Protein AF-0000000068126979 (afdb_homodimer)

Sequence (332 aa):
MASRAFFDPLTLLRLAPAISSTASLTLAWDQHWMLRIFTLPELELDSNLYLPKWFHAFFRAGLPSVLAFLSVTMTTATLNLRSESLLLKRRGSYYWYAAGAALAAGHLLFVPAVAPRIQAIVEDETKEKSVGELRRWLRVNGIRGLTTDLGAWVCCVVAVVRTFSVMASRAFFDPLTLLRLAPAISSTASLTLAWDQHWMLRIFTLPELELDSNLYLPKWFHAFFRAGLPSVLAFLSVTMTTATLNLRSESLLLKRRGSYYWYAAGAALAAGHLLFVPAVAPRIQAIVEDETKEKSVGELRRWLRVNGIRGLTTDLGAWVCCVVAVVRTFSV

Structure (mmCIF, N/CA/C/O backbone):
data_AF-0000000068126979-model_v1
#
loop_
_entity.id
_entity.type
_entity.pdbx_description
1 polymer 'Integral membrane protein'
#
loop_
_atom_site.group_PDB
_atom_site.id
_atom_site.type_symbol
_atom_site.label_atom_id
_atom_site.label_alt_id
_atom_site.label_comp_id
_atom_site.label_asym_id
_atom_site.label_entity_id
_atom_site.label_seq_id
_atom_site.pdbx_PDB_ins_code
_atom_site.Cartn_x
_atom_site.Cartn_y
_atom_site.Cartn_z
_atom_site.occupancy
_atom_site.B_iso_or_equiv
_atom_site.auth_seq_id
_atom_site.auth_comp_id
_atom_site.auth_asym_id
_atom_site.auth_atom_id
_atom_site.pdbx_PDB_model_num
ATOM 1 N N . MET A 1 1 ? -20.203 27.875 15.211 1 32 1 MET A N 1
ATOM 2 C CA . MET A 1 1 ? -18.75 28 15.32 1 32 1 MET A CA 1
ATOM 3 C C . MET A 1 1 ? -18.109 26.656 15.633 1 32 1 MET A C 1
ATOM 5 O O . MET A 1 1 ? -16.891 26.5 15.5 1 32 1 MET A O 1
ATOM 9 N N . ALA A 1 2 ? -18.812 25.844 16.391 1 42.69 2 ALA A N 1
ATOM 10 C CA . ALA A 1 2 ? -18.547 24.625 17.156 1 42.69 2 ALA A CA 1
ATOM 11 C C . ALA A 1 2 ? -18.203 23.469 16.219 1 42.69 2 ALA A C 1
ATOM 13 O O . ALA A 1 2 ? -17.453 22.547 16.609 1 42.69 2 ALA A O 1
ATOM 14 N N . SER A 1 3 ? -18.922 23.203 15.156 1 41.91 3 SER A N 1
ATOM 15 C CA . SER A 1 3 ? -19.031 22.031 14.297 1 41.91 3 SER A CA 1
ATOM 16 C C . SER A 1 3 ? -17.828 21.891 13.375 1 41.91 3 SER A C 1
ATOM 18 O O . SER A 1 3 ? -17.688 20.906 12.656 1 41.91 3 SER A O 1
ATOM 20 N N . ARG A 1 4 ? -17.344 22.969 12.812 1 47.56 4 ARG A N 1
ATOM 21 C CA . ARG A 1 4 ? -16.094 23.141 12.062 1 47.56 4 ARG A CA 1
ATOM 22 C C . ARG A 1 4 ? -14.93 22.469 12.781 1 47.56 4 ARG A C 1
ATOM 24 O O . ARG A 1 4 ? -13.805 22.453 12.266 1 47.56 4 ARG A O 1
ATOM 31 N N . ALA A 1 5 ? -15.078 22.125 14.125 1 50.56 5 ALA A N 1
ATOM 32 C CA . ALA A 1 5 ? -14.164 21.719 15.195 1 50.56 5 ALA A CA 1
ATOM 33 C C . ALA A 1 5 ? -13.641 20.312 14.969 1 50.56 5 ALA A C 1
ATOM 35 O O . ALA A 1 5 ? -12.5 20 15.312 1 50.56 5 ALA A O 1
ATOM 36 N N . PHE A 1 6 ? -14.492 19.359 14.438 1 59.69 6 PHE A N 1
ATOM 37 C CA . PHE A 1 6 ? -14.078 17.953 14.453 1 59.69 6 PHE A CA 1
ATOM 38 C C . PHE A 1 6 ? -13.328 17.609 13.172 1 59.69 6 PHE A C 1
ATOM 40 O O . PHE A 1 6 ? -12.359 16.844 13.195 1 59.69 6 PHE A O 1
ATOM 47 N N . PHE A 1 7 ? -13.852 18.125 11.992 1 77.44 7 PHE A N 1
ATOM 48 C CA . PHE A 1 7 ? -13.273 17.766 10.703 1 77.44 7 PHE A CA 1
ATOM 49 C C . PHE A 1 7 ? -12.898 19.016 9.922 1 77.44 7 PHE A C 1
ATOM 51 O O . PHE A 1 7 ? -13.711 19.938 9.773 1 77.44 7 PHE A O 1
ATOM 58 N N . ASP A 1 8 ? -11.648 19.312 9.602 1 91.25 8 ASP A N 1
ATOM 59 C CA . ASP A 1 8 ? -11.078 20.406 8.828 1 91.25 8 ASP A CA 1
ATOM 60 C C . ASP A 1 8 ? -10.797 19.969 7.391 1 91.25 8 ASP A C 1
ATOM 62 O O . ASP A 1 8 ? -9.719 19.453 7.098 1 91.25 8 ASP A O 1
ATOM 66 N N . PRO A 1 9 ? -11.766 20.25 6.457 1 92.12 9 PRO A N 1
ATOM 67 C CA . PRO A 1 9 ? -11.625 19.766 5.082 1 92.12 9 PRO A CA 1
ATOM 68 C C . PRO A 1 9 ? -10.391 20.328 4.379 1 92.12 9 PRO A C 1
ATOM 70 O O . PRO A 1 9 ? -9.836 19.688 3.48 1 92.12 9 PRO A O 1
ATOM 73 N N . LEU A 1 10 ? -9.961 21.484 4.785 1 93.88 10 LEU A N 1
ATOM 74 C CA . LEU A 1 10 ? -8.781 22.062 4.156 1 93.88 10 LEU A CA 1
ATOM 75 C C . LEU A 1 10 ? -7.523 21.312 4.566 1 93.88 10 LEU A C 1
ATOM 77 O O . LEU A 1 10 ? -6.648 21.047 3.732 1 93.88 10 LEU A O 1
ATOM 81 N N . THR A 1 11 ? -7.422 20.969 5.855 1 95.94 11 THR A N 1
ATOM 82 C CA . THR A 1 11 ? -6.293 20.156 6.316 1 95.94 11 THR A CA 1
ATOM 83 C C . THR A 1 11 ? -6.254 18.812 5.598 1 95.94 11 THR A C 1
ATOM 85 O O . THR A 1 11 ? -5.191 18.359 5.168 1 95.94 11 THR A O 1
ATOM 88 N N . LEU A 1 12 ? -7.395 18.297 5.457 1 96.75 12 LEU A N 1
ATOM 89 C CA . LEU A 1 12 ? -7.469 17.016 4.758 1 96.75 12 LEU A CA 1
ATOM 90 C C . LEU A 1 12 ? -7.043 17.172 3.301 1 96.75 12 LEU A C 1
ATOM 92 O O . LEU A 1 12 ? -6.348 16.312 2.758 1 96.75 12 LEU A O 1
ATOM 96 N N . LEU A 1 13 ? -7.52 18.203 2.631 1 97.25 13 LEU A N 1
ATOM 97 C CA . LEU A 1 13 ? -7.113 18.469 1.256 1 97.25 13 LEU A CA 1
ATOM 98 C C . LEU A 1 13 ? -5.594 18.578 1.15 1 97.25 13 LEU A C 1
ATOM 100 O O . LEU A 1 13 ? -4.988 18.047 0.218 1 97.25 13 LEU A O 1
ATOM 104 N N . ARG A 1 14 ? -4.949 19.219 2.111 1 97.5 14 ARG A N 1
ATOM 105 C CA . ARG A 1 14 ? -3.5 19.375 2.113 1 97.5 14 ARG A CA 1
ATOM 106 C C . ARG A 1 14 ? -2.801 18.031 2.279 1 97.5 14 ARG A C 1
ATOM 108 O O . ARG A 1 14 ? -1.736 17.812 1.7 1 97.5 14 ARG A O 1
ATOM 115 N N . LEU A 1 15 ? -3.385 17.156 3.033 1 98.25 15 LEU A N 1
ATOM 116 C CA . LEU A 1 15 ? -2.785 15.867 3.383 1 98.25 15 LEU A CA 1
ATOM 117 C C . LEU A 1 15 ? -2.996 14.852 2.27 1 98.25 15 LEU A C 1
ATOM 119 O O . LEU A 1 15 ? -2.209 13.914 2.123 1 98.25 15 LEU A O 1
ATOM 123 N N . ALA A 1 16 ? -4.039 14.984 1.492 1 98.69 16 ALA A N 1
ATOM 124 C CA . ALA A 1 16 ? -4.578 13.961 0.599 1 98.69 16 ALA A CA 1
ATOM 125 C C . ALA A 1 16 ? -3.514 13.484 -0.386 1 98.69 16 ALA A C 1
ATOM 127 O O . ALA A 1 16 ? -3.365 12.281 -0.612 1 98.69 16 ALA A O 1
ATOM 128 N N . PRO A 1 17 ? -2.703 14.375 -0.996 1 98.88 17 PRO A N 1
ATOM 129 C CA . PRO A 1 17 ? -1.704 13.883 -1.948 1 98.88 17 PRO A CA 1
ATOM 130 C C . PRO A 1 17 ? -0.664 12.969 -1.295 1 98.88 17 PRO A C 1
ATOM 132 O O . PRO A 1 17 ? -0.209 12.008 -1.911 1 98.88 17 PRO A O 1
ATOM 135 N N . ALA A 1 18 ? -0.292 13.281 -0.057 1 98.88 18 ALA A N 1
ATOM 136 C CA . ALA A 1 18 ? 0.682 12.438 0.636 1 98.88 18 ALA A CA 1
ATOM 137 C C . ALA A 1 18 ? 0.085 11.078 0.981 1 98.88 18 ALA A C 1
ATOM 139 O O . ALA A 1 18 ? 0.76 10.055 0.873 1 98.88 18 ALA A O 1
ATOM 140 N N . ILE A 1 19 ? -1.146 11.055 1.353 1 98.88 19 ILE A N 1
ATOM 141 C CA . ILE A 1 19 ? -1.829 9.812 1.703 1 98.88 19 ILE A CA 1
ATOM 142 C C . ILE A 1 19 ? -1.996 8.945 0.458 1 98.88 19 ILE A C 1
ATOM 144 O O . ILE A 1 19 ? -1.592 7.781 0.447 1 98.88 19 ILE A O 1
ATOM 148 N N . SER A 1 20 ? -2.498 9.516 -0.602 1 98.94 20 SER A N 1
ATOM 149 C CA . SER A 1 20 ? -2.77 8.742 -1.808 1 98.94 20 SER A CA 1
ATOM 150 C C . SER A 1 20 ? -1.477 8.328 -2.5 1 98.94 20 SER A C 1
ATOM 152 O O . SER A 1 20 ? -1.395 7.23 -3.064 1 98.94 20 SER A O 1
ATOM 154 N N . SER A 1 21 ? -0.468 9.148 -2.477 1 98.94 21 SER A N 1
ATOM 155 C CA . SER A 1 21 ? 0.799 8.758 -3.084 1 98.94 21 SER A CA 1
ATOM 156 C C . SER A 1 21 ? 1.5 7.68 -2.26 1 98.94 21 SER A C 1
ATOM 158 O O . SER A 1 21 ? 2.223 6.844 -2.805 1 98.94 21 SER A O 1
ATOM 160 N N . THR A 1 22 ? 1.316 7.633 -0.946 1 98.94 22 THR A N 1
ATOM 161 C CA . THR A 1 22 ? 1.802 6.527 -0.129 1 98.94 22 THR A CA 1
ATOM 162 C C . THR A 1 22 ? 1.139 5.219 -0.542 1 98.94 22 THR A C 1
ATOM 164 O O . THR A 1 22 ? 1.812 4.199 -0.702 1 98.94 22 THR A O 1
ATOM 167 N N . ALA A 1 23 ? -0.141 5.32 -0.716 1 98.81 23 ALA A N 1
ATOM 168 C CA . ALA A 1 23 ? -0.866 4.129 -1.155 1 98.81 23 ALA A CA 1
ATOM 169 C C . ALA A 1 23 ? -0.368 3.656 -2.518 1 98.81 23 ALA A C 1
ATOM 171 O O . ALA A 1 23 ? -0.113 2.465 -2.711 1 98.81 23 ALA A O 1
ATOM 172 N N . SER A 1 24 ? -0.237 4.605 -3.414 1 98.75 24 SER A N 1
ATOM 173 C CA . SER A 1 24 ? 0.221 4.277 -4.762 1 98.75 24 SER A CA 1
ATOM 174 C C . SER A 1 24 ? 1.61 3.646 -4.734 1 98.75 24 SER A C 1
ATOM 176 O O . SER A 1 24 ? 1.854 2.639 -5.398 1 98.75 24 SER A O 1
ATOM 178 N N . LEU A 1 25 ? 2.488 4.207 -3.982 1 98.69 25 LEU A N 1
ATOM 179 C CA . LEU A 1 25 ? 3.85 3.689 -3.898 1 98.69 25 LEU A CA 1
ATOM 180 C C . LEU A 1 25 ? 3.865 2.311 -3.246 1 98.69 25 LEU A C 1
ATOM 182 O O . LEU A 1 25 ? 4.566 1.409 -3.707 1 98.69 25 LEU A O 1
ATOM 186 N N . THR A 1 26 ? 3.123 2.146 -2.152 1 98.25 26 THR A N 1
ATOM 187 C CA . THR A 1 26 ? 3.045 0.864 -1.462 1 98.25 26 THR A CA 1
ATOM 188 C C . THR A 1 26 ? 2.496 -0.218 -2.389 1 98.25 26 THR A C 1
ATOM 190 O O . THR A 1 26 ? 3.008 -1.339 -2.414 1 98.25 26 THR A O 1
ATOM 193 N N . LEU A 1 27 ? 1.498 0.159 -3.133 1 97.31 27 LEU A N 1
ATOM 194 C CA . LEU A 1 27 ? 0.926 -0.765 -4.105 1 97.31 27 LEU A CA 1
ATOM 195 C C . LEU A 1 27 ? 1.972 -1.188 -5.133 1 97.31 27 LEU A C 1
ATOM 197 O O . LEU A 1 27 ? 2.127 -2.381 -5.41 1 97.31 27 LEU A O 1
ATOM 201 N N . ALA A 1 28 ? 2.652 -0.248 -5.66 1 97 28 ALA A N 1
ATOM 202 C CA . ALA A 1 28 ? 3.672 -0.527 -6.664 1 97 28 ALA A CA 1
ATOM 203 C C . ALA A 1 28 ? 4.766 -1.429 -6.102 1 97 28 ALA A C 1
ATOM 205 O O . ALA A 1 28 ? 5.203 -2.375 -6.762 1 97 28 ALA A O 1
ATOM 206 N N . TRP A 1 29 ? 5.172 -1.15 -4.93 1 95.62 29 TRP A N 1
ATOM 207 C CA . TRP A 1 29 ? 6.223 -1.911 -4.266 1 95.62 29 TRP A CA 1
ATOM 208 C C . TRP A 1 29 ? 5.77 -3.34 -3.988 1 95.62 29 TRP A C 1
ATOM 210 O O . TRP A 1 29 ? 6.48 -4.297 -4.309 1 95.62 29 TRP A O 1
ATOM 220 N N . ASP A 1 30 ? 4.664 -3.463 -3.389 1 95.88 30 ASP A N 1
ATOM 221 C CA . ASP A 1 30 ? 4.141 -4.77 -3.008 1 95.88 30 ASP A CA 1
ATOM 222 C C . ASP A 1 30 ? 3.91 -5.648 -4.234 1 95.88 30 ASP A C 1
ATOM 224 O O . ASP A 1 30 ? 4.32 -6.812 -4.258 1 95.88 30 ASP A O 1
ATOM 228 N N . GLN A 1 31 ? 3.268 -5.09 -5.219 1 96.25 31 GLN A N 1
ATOM 229 C CA . GLN A 1 31 ? 2.959 -5.84 -6.434 1 96.25 31 GLN A CA 1
ATOM 230 C C . GLN A 1 31 ? 4.23 -6.242 -7.172 1 96.25 31 GLN A C 1
ATOM 232 O O . GLN A 1 31 ? 4.305 -7.328 -7.75 1 96.25 31 GLN A O 1
ATOM 237 N N . HIS A 1 32 ? 5.23 -5.375 -7.176 1 96.06 32 HIS A N 1
ATOM 238 C CA . HIS A 1 32 ? 6.504 -5.703 -7.812 1 96.06 32 HIS A CA 1
ATOM 239 C C . HIS A 1 32 ? 7.133 -6.938 -7.184 1 96.06 32 HIS A C 1
ATOM 241 O O . HIS A 1 32 ? 7.516 -7.875 -7.887 1 96.06 32 HIS A O 1
ATOM 247 N N . TRP A 1 33 ? 7.168 -6.973 -5.918 1 94.38 33 TRP A N 1
ATOM 248 C CA . TRP A 1 33 ? 7.812 -8.07 -5.215 1 94.38 33 TRP A CA 1
ATOM 249 C C . TRP A 1 33 ? 6.984 -9.352 -5.32 1 94.38 33 TRP A C 1
ATOM 251 O O . TRP A 1 33 ? 7.531 -10.438 -5.523 1 94.38 33 TRP A O 1
ATOM 261 N N . MET A 1 34 ? 5.715 -9.273 -5.188 1 95.25 34 MET A N 1
ATOM 262 C CA . MET A 1 34 ? 4.844 -10.438 -5.285 1 95.25 34 MET A CA 1
ATOM 263 C C . MET A 1 34 ? 4.922 -11.062 -6.672 1 95.25 34 MET A C 1
ATOM 265 O O . MET A 1 34 ? 5.02 -12.289 -6.805 1 95.25 34 MET A O 1
ATOM 269 N N . LEU A 1 35 ? 4.895 -10.266 -7.715 1 97.12 35 LEU A N 1
ATOM 270 C CA . LEU A 1 35 ? 4.934 -10.766 -9.086 1 97.12 35 LEU A CA 1
ATOM 271 C C . LEU A 1 35 ? 6.309 -11.336 -9.414 1 97.12 35 LEU A C 1
ATOM 273 O O . LEU A 1 35 ? 6.422 -12.281 -10.203 1 97.12 35 LEU A O 1
ATOM 277 N N . ARG A 1 36 ? 7.32 -10.789 -8.812 1 97.5 36 ARG A N 1
ATOM 278 C CA . ARG A 1 36 ? 8.664 -11.32 -9.008 1 97.5 36 ARG A CA 1
ATOM 279 C C . ARG A 1 36 ? 8.75 -12.781 -8.562 1 97.5 36 ARG A C 1
ATOM 281 O O . ARG A 1 36 ? 9.555 -13.547 -9.094 1 97.5 36 ARG A O 1
ATOM 288 N N . ILE A 1 37 ? 7.934 -13.219 -7.645 1 97.56 37 ILE A N 1
ATOM 289 C CA . ILE A 1 37 ? 7.941 -14.586 -7.137 1 97.56 37 ILE A CA 1
ATOM 290 C C . ILE A 1 37 ? 7.59 -15.555 -8.266 1 97.56 37 ILE A C 1
ATOM 292 O O . ILE A 1 37 ? 8.133 -16.656 -8.328 1 97.56 37 ILE A O 1
ATOM 296 N N . PHE A 1 38 ? 6.73 -15.164 -9.211 1 97.69 38 PHE A N 1
ATOM 297 C CA . PHE A 1 38 ? 6.359 -16.016 -10.344 1 97.69 38 PHE A CA 1
ATOM 298 C C . PHE A 1 38 ? 7.566 -16.281 -11.234 1 97.69 38 PHE A C 1
ATOM 300 O O . PHE A 1 38 ? 7.543 -17.203 -12.062 1 97.69 38 PHE A O 1
ATOM 307 N N . THR A 1 39 ? 8.578 -15.469 -11.102 1 97.69 39 THR A N 1
ATOM 308 C CA . THR A 1 39 ? 9.711 -15.578 -12.008 1 97.69 39 THR A CA 1
ATOM 309 C C . THR A 1 39 ? 10.836 -16.391 -11.367 1 97.69 39 THR A C 1
ATOM 311 O O . THR A 1 39 ? 11.906 -16.547 -11.953 1 97.69 39 THR A O 1
ATOM 314 N N . LEU A 1 40 ? 10.656 -16.859 -10.156 1 96.88 40 LEU A N 1
ATOM 315 C CA . LEU A 1 40 ? 11.664 -17.688 -9.523 1 96.88 40 LEU A CA 1
ATOM 316 C C . LEU A 1 40 ? 11.953 -18.922 -10.367 1 96.88 40 LEU A C 1
ATOM 318 O O . LEU A 1 40 ? 11.039 -19.531 -10.938 1 96.88 40 LEU A O 1
ATOM 322 N N . PRO A 1 41 ? 13.227 -19.328 -10.477 1 96.44 41 PRO A N 1
ATOM 323 C CA . PRO A 1 41 ? 13.594 -20.438 -11.344 1 96.44 41 PRO A CA 1
ATOM 324 C C . PRO A 1 41 ? 12.828 -21.719 -11.016 1 96.44 41 PRO A C 1
ATOM 326 O O . PRO A 1 41 ? 12.406 -22.453 -11.922 1 96.44 41 PRO A O 1
ATOM 329 N N . GLU A 1 42 ? 12.594 -22.031 -9.789 1 95.38 42 GLU A N 1
ATOM 330 C CA . GLU A 1 42 ? 11.938 -23.266 -9.359 1 95.38 42 GLU A CA 1
ATOM 331 C C . GLU A 1 42 ? 10.453 -23.25 -9.703 1 95.38 42 GLU A C 1
ATOM 333 O O . GLU A 1 42 ? 9.797 -24.297 -9.672 1 95.38 42 GLU A O 1
ATOM 338 N N . LEU A 1 43 ? 9.922 -22.094 -10.07 1 96 43 LEU A N 1
ATOM 339 C CA . LEU A 1 43 ? 8.492 -21.969 -10.367 1 96 43 LEU A CA 1
ATOM 340 C C . LEU A 1 43 ? 8.266 -21.641 -11.836 1 96 43 LEU A C 1
ATOM 342 O O . LEU A 1 43 ? 7.125 -21.562 -12.289 1 96 43 LEU A O 1
ATOM 346 N N . GLU A 1 44 ? 9.312 -21.422 -12.539 1 95.69 44 GLU A N 1
ATOM 347 C CA . GLU A 1 44 ? 9.219 -20.828 -13.867 1 95.69 44 GLU A CA 1
ATOM 348 C C . GLU A 1 44 ? 8.344 -21.656 -14.797 1 95.69 44 GLU A C 1
ATOM 350 O O . GLU A 1 44 ? 7.453 -21.125 -15.461 1 95.69 44 GLU A O 1
ATOM 355 N N . LEU A 1 45 ? 8.492 -22.984 -14.891 1 93.81 45 LEU A N 1
ATOM 356 C CA . LEU A 1 45 ? 7.73 -23.828 -15.789 1 93.81 45 LEU A CA 1
ATOM 357 C C . LEU A 1 45 ? 6.246 -23.797 -15.445 1 93.81 45 LEU A C 1
ATOM 359 O O . LEU A 1 45 ? 5.402 -23.609 -16.328 1 93.81 45 LEU A O 1
ATOM 363 N N . ASP A 1 46 ? 5.945 -23.953 -14.18 1 93.62 46 ASP A N 1
ATOM 364 C CA . ASP A 1 46 ? 4.555 -23.906 -13.734 1 93.62 46 ASP A CA 1
ATOM 365 C C . ASP A 1 46 ? 3.955 -22.516 -13.93 1 93.62 46 ASP A C 1
ATOM 367 O O . ASP A 1 46 ? 2.775 -22.391 -14.266 1 93.62 46 ASP A O 1
ATOM 371 N N . SER A 1 47 ? 4.77 -21.516 -13.734 1 96.06 47 SER A N 1
ATOM 372 C CA . SER A 1 47 ? 4.301 -20.141 -13.883 1 96.06 47 SER A CA 1
ATOM 373 C C . SER A 1 47 ? 3.918 -19.844 -15.328 1 96.06 47 SER A C 1
ATOM 375 O O . SER A 1 47 ? 2.971 -19.094 -15.586 1 96.06 47 SER A O 1
ATOM 377 N N . ASN A 1 48 ? 4.645 -20.422 -16.172 1 95.94 48 ASN A N 1
ATOM 378 C CA . ASN A 1 48 ? 4.324 -20.188 -17.578 1 95.94 48 ASN A CA 1
ATOM 379 C C . ASN A 1 48 ? 2.9 -20.641 -17.906 1 95.94 48 ASN A C 1
ATOM 381 O O . ASN A 1 48 ? 2.219 -20 -18.703 1 95.94 48 ASN A O 1
ATOM 385 N N . LEU A 1 49 ? 2.486 -21.672 -17.328 1 91.69 49 LEU A N 1
ATOM 386 C CA . LEU A 1 49 ? 1.152 -22.203 -17.578 1 91.69 49 LEU A CA 1
ATOM 387 C C . LEU A 1 49 ? 0.112 -21.516 -16.703 1 91.69 49 LEU A C 1
ATOM 389 O O . LEU A 1 49 ? -1.041 -21.359 -17.109 1 91.69 49 LEU A O 1
ATOM 393 N N . TYR A 1 50 ? 0.497 -21.078 -15.609 1 94.12 50 TYR A N 1
ATOM 394 C CA . TYR A 1 50 ? -0.385 -20.562 -14.57 1 94.12 50 TYR A CA 1
ATOM 395 C C . TYR A 1 50 ? -0.663 -19.078 -14.781 1 94.12 50 TYR A C 1
ATOM 397 O O . TYR A 1 50 ? -1.783 -18.609 -14.562 1 94.12 50 TYR A O 1
ATOM 405 N N . LEU A 1 51 ? 0.203 -18.328 -15.32 1 95.56 51 LEU A N 1
ATOM 406 C CA . LEU A 1 51 ? 0.264 -16.875 -15.305 1 95.56 51 LEU A CA 1
ATOM 407 C C . LEU A 1 51 ? -0.83 -16.266 -16.172 1 95.56 51 LEU A C 1
ATOM 409 O O . LEU A 1 51 ? -1.456 -15.273 -15.805 1 95.56 51 LEU A O 1
ATOM 413 N N . PRO A 1 52 ? -1.099 -16.797 -17.297 1 95.88 52 PRO A N 1
ATOM 414 C CA . PRO A 1 52 ? -2.078 -16.125 -18.156 1 95.88 52 PRO A CA 1
ATOM 415 C C . PRO A 1 52 ? -3.426 -15.93 -17.469 1 95.88 52 PRO A C 1
ATOM 417 O O . PRO A 1 52 ? -3.951 -14.812 -17.453 1 95.88 52 PRO A O 1
ATOM 420 N N . LYS A 1 53 ? -3.951 -16.906 -16.859 1 95.19 53 LYS A N 1
ATOM 421 C CA . LYS A 1 53 ? -5.238 -16.797 -16.188 1 95.19 53 LYS A CA 1
ATOM 422 C C . LYS A 1 53 ? -5.113 -15.953 -14.914 1 95.19 53 LYS A C 1
ATOM 424 O O . LYS A 1 53 ? -5.949 -15.086 -14.648 1 95.19 53 LYS A O 1
ATOM 429 N N . TRP A 1 54 ? -4.105 -16.234 -14.148 1 96.69 54 TRP A N 1
ATOM 430 C CA . TRP A 1 54 ? -3.891 -15.5 -12.906 1 96.69 54 TRP A CA 1
ATOM 431 C C . TRP A 1 54 ? -3.678 -14.016 -13.188 1 96.69 54 TRP A C 1
ATOM 433 O O . TRP A 1 54 ? -4.266 -13.156 -12.516 1 96.69 54 TRP A O 1
ATOM 443 N N . PHE A 1 55 ? -2.85 -13.68 -14.164 1 96.88 55 PHE A N 1
ATOM 444 C CA . PHE A 1 55 ? -2.488 -12.305 -14.484 1 96.88 55 PHE A CA 1
ATOM 445 C C . PHE A 1 55 ? -3.686 -11.547 -15.039 1 96.88 55 PHE A C 1
ATOM 447 O O . PHE A 1 55 ? -3.834 -10.344 -14.789 1 96.88 55 PHE A O 1
ATOM 454 N N . HIS A 1 56 ? -4.531 -12.18 -15.781 1 96.31 56 HIS A N 1
ATOM 455 C CA . HIS A 1 56 ? -5.766 -11.57 -16.25 1 96.31 56 HIS A CA 1
ATOM 456 C C . HIS A 1 56 ? -6.629 -11.102 -15.086 1 96.31 56 HIS A C 1
ATOM 458 O O . HIS A 1 56 ? -7.102 -9.961 -15.07 1 96.31 56 HIS A O 1
ATOM 464 N N . ALA A 1 57 ? -6.781 -11.953 -14.117 1 96.44 57 ALA A N 1
ATOM 465 C CA . ALA A 1 57 ? -7.566 -11.617 -12.93 1 96.44 57 ALA A CA 1
ATOM 466 C C . ALA A 1 57 ? -6.883 -10.516 -12.117 1 96.44 57 ALA A C 1
ATOM 468 O O . ALA A 1 57 ? -7.543 -9.602 -11.625 1 96.44 57 ALA A O 1
ATOM 469 N N . PHE A 1 58 ? -5.562 -10.641 -11.969 1 96.75 58 PHE A N 1
ATOM 470 C CA . PHE A 1 58 ? -4.766 -9.672 -11.227 1 96.75 58 PHE A CA 1
ATOM 471 C C . PHE A 1 58 ? -4.926 -8.273 -11.82 1 96.75 58 PHE A C 1
ATOM 473 O O . PHE A 1 58 ? -5.18 -7.312 -11.086 1 96.75 58 PHE A O 1
ATOM 480 N N . PHE A 1 59 ? -4.812 -8.109 -13.141 1 94.44 59 PHE A N 1
ATOM 481 C CA . PHE A 1 59 ? -4.848 -6.805 -13.797 1 94.44 59 PHE A CA 1
ATOM 482 C C . PHE A 1 59 ? -6.254 -6.219 -13.766 1 94.44 59 PHE A C 1
ATOM 484 O O . PHE A 1 59 ? -6.43 -5.02 -13.547 1 94.44 59 PHE A O 1
ATOM 491 N N . ARG A 1 60 ? -7.211 -6.992 -13.945 1 91.62 60 ARG A N 1
ATOM 492 C CA . ARG A 1 60 ? -8.602 -6.543 -13.883 1 91.62 60 ARG A CA 1
ATOM 493 C C . ARG A 1 60 ? -8.945 -6.016 -12.492 1 91.62 60 ARG A C 1
ATOM 495 O O . ARG A 1 60 ? -9.602 -4.98 -12.367 1 91.62 60 ARG A O 1
ATOM 502 N N . AL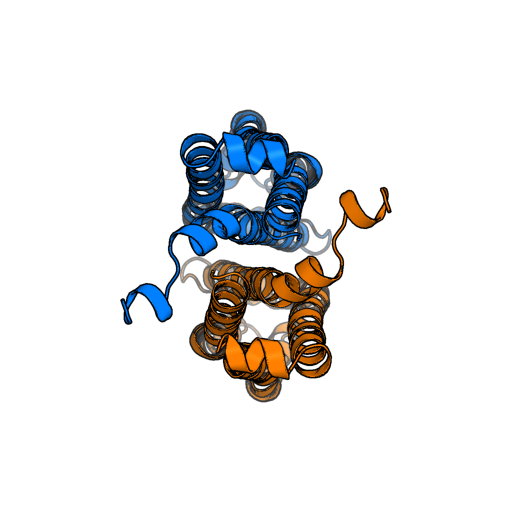A A 1 61 ? -8.453 -6.645 -11.5 1 90 61 ALA A N 1
ATOM 503 C CA . ALA A 1 61 ? -8.773 -6.281 -10.117 1 90 61 ALA A CA 1
ATOM 504 C C . ALA A 1 61 ? -7.906 -5.113 -9.648 1 90 61 ALA A C 1
ATOM 506 O O . ALA A 1 61 ? -8.344 -4.301 -8.828 1 90 61 ALA A O 1
ATOM 507 N N . GLY A 1 62 ? -6.699 -5.07 -10.07 1 92.38 62 GLY A N 1
ATOM 508 C CA . GLY A 1 62 ? -5.742 -4.109 -9.547 1 92.38 62 GLY A CA 1
ATOM 509 C C . GLY A 1 62 ? -5.793 -2.771 -10.266 1 92.38 62 GLY A C 1
ATOM 510 O O . GLY A 1 62 ? -5.484 -1.734 -9.672 1 92.38 62 GLY A O 1
ATOM 511 N N . LEU A 1 63 ? -6.168 -2.754 -11.5 1 94.69 63 LEU A N 1
ATOM 512 C CA . LEU A 1 63 ? -6.098 -1.564 -12.344 1 94.69 63 LEU A CA 1
ATOM 513 C C . LEU A 1 63 ? -6.949 -0.438 -11.766 1 94.69 63 LEU A C 1
ATOM 515 O O . LEU A 1 63 ? -6.492 0.704 -11.672 1 94.69 63 LEU A O 1
ATOM 519 N N . PRO A 1 64 ? -8.172 -0.628 -11.273 1 96.12 64 PRO A N 1
ATOM 520 C CA . PRO A 1 64 ? -8.977 0.456 -10.711 1 96.12 64 PRO A CA 1
ATOM 521 C C . PRO A 1 64 ? -8.305 1.131 -9.516 1 96.12 64 PRO A C 1
ATOM 523 O O . PRO A 1 64 ? -8.367 2.355 -9.375 1 96.12 64 PRO A O 1
ATOM 526 N N . SER A 1 65 ? -7.664 0.337 -8.617 1 96.5 65 SER A N 1
ATOM 527 C CA . SER A 1 65 ? -7 0.928 -7.457 1 96.5 65 SER A CA 1
ATOM 528 C C . SER A 1 65 ? -5.832 1.811 -7.883 1 96.5 65 SER A C 1
ATOM 530 O O . SER A 1 65 ? -5.629 2.891 -7.324 1 96.5 65 SER A O 1
ATOM 532 N N . VAL A 1 66 ? -5.074 1.35 -8.867 1 97.12 66 VAL A N 1
ATOM 533 C CA . VAL A 1 66 ? -3.955 2.137 -9.375 1 97.12 66 VAL A CA 1
ATOM 534 C C . VAL A 1 66 ? -4.465 3.473 -9.914 1 97.12 66 VAL A C 1
ATOM 536 O O . VAL A 1 66 ? -3.969 4.535 -9.523 1 97.12 66 VAL A O 1
ATOM 539 N N . LEU A 1 67 ? -5.469 3.447 -10.711 1 97.94 67 LEU A N 1
ATOM 540 C CA . LEU A 1 67 ? -6.012 4.656 -11.32 1 97.94 67 LEU A CA 1
ATOM 541 C C . LEU A 1 67 ? -6.637 5.566 -10.273 1 97.94 67 LEU A C 1
ATOM 543 O O . LEU A 1 67 ? -6.531 6.789 -10.367 1 97.94 67 LEU A O 1
ATOM 547 N N . ALA A 1 68 ? -7.266 4.949 -9.336 1 98.44 68 ALA A N 1
ATOM 548 C CA . ALA A 1 68 ? -7.914 5.734 -8.281 1 98.44 68 ALA A CA 1
ATOM 549 C C . ALA A 1 68 ? -6.887 6.516 -7.469 1 98.44 68 ALA A C 1
ATOM 551 O O . ALA A 1 68 ? -7.043 7.719 -7.25 1 98.44 68 ALA A O 1
ATOM 552 N N . PHE A 1 69 ? -5.848 5.879 -7.008 1 98.75 69 PHE A N 1
ATOM 553 C CA . PHE A 1 69 ? -4.852 6.555 -6.184 1 98.75 69 PHE A CA 1
ATOM 554 C C . PHE A 1 69 ? -4.133 7.633 -6.977 1 98.75 69 PHE A C 1
ATOM 556 O O . PHE A 1 69 ? -3.857 8.719 -6.457 1 98.75 69 PHE A O 1
ATOM 563 N N . LEU A 1 70 ? -3.809 7.328 -8.227 1 98.81 70 LEU A N 1
ATOM 564 C CA . LEU A 1 70 ? -3.178 8.328 -9.086 1 98.81 70 LEU A CA 1
ATOM 565 C C . LEU A 1 70 ? -4.09 9.539 -9.266 1 98.81 70 LEU A C 1
ATOM 567 O O . LEU A 1 70 ? -3.646 10.68 -9.156 1 98.81 70 LEU A O 1
ATOM 571 N N . SER A 1 71 ? -5.348 9.273 -9.57 1 98.81 71 SER A N 1
ATOM 572 C CA . SER A 1 71 ? -6.316 10.344 -9.789 1 98.81 71 SER A CA 1
ATOM 573 C C . SER A 1 71 ? -6.484 11.211 -8.547 1 98.81 71 SER A C 1
ATOM 575 O O . SER A 1 71 ? -6.543 12.438 -8.641 1 98.81 71 SER A O 1
ATOM 577 N N . VAL A 1 72 ? -6.559 10.586 -7.398 1 98.88 72 VAL A N 1
ATOM 578 C CA . VAL A 1 72 ? -6.703 11.336 -6.152 1 98.88 72 VAL A CA 1
ATOM 579 C C . VAL A 1 72 ? -5.477 12.219 -5.93 1 98.88 72 VAL A C 1
ATOM 581 O O . VAL A 1 72 ? -5.605 13.391 -5.57 1 98.88 72 VAL A O 1
ATOM 584 N N . THR A 1 73 ? -4.305 11.672 -6.125 1 98.94 73 THR A N 1
ATOM 585 C CA . THR A 1 73 ? -3.078 12.445 -5.949 1 98.94 73 THR A CA 1
ATOM 586 C C . THR A 1 73 ? -3.051 13.641 -6.895 1 98.94 73 THR A C 1
ATOM 588 O O . THR A 1 73 ? -2.824 14.773 -6.461 1 98.94 73 THR A O 1
ATOM 591 N N . MET A 1 74 ? -3.334 13.422 -8.148 1 98.88 74 MET A N 1
ATOM 592 C CA . MET A 1 74 ? -3.293 14.484 -9.156 1 98.88 74 MET A CA 1
ATOM 593 C C . MET A 1 74 ? -4.344 15.547 -8.867 1 98.88 74 MET A C 1
ATOM 595 O O . MET A 1 74 ? -4.039 16.75 -8.875 1 98.88 74 MET A O 1
ATOM 599 N N . THR A 1 75 ? -5.539 15.109 -8.633 1 98.81 75 THR A N 1
ATOM 600 C CA . THR A 1 75 ? -6.652 16.031 -8.461 1 98.81 75 THR A CA 1
ATOM 601 C C . THR A 1 75 ? -6.488 16.844 -7.184 1 98.81 75 THR A C 1
ATOM 603 O O . THR A 1 75 ? -6.629 18.078 -7.199 1 98.81 75 THR A O 1
ATOM 606 N N . THR A 1 76 ? -6.156 16.203 -6.09 1 98.81 76 THR A N 1
ATOM 607 C CA . THR A 1 76 ? -6.066 16.938 -4.828 1 98.81 76 THR A CA 1
ATOM 608 C C . THR A 1 76 ? -4.836 17.844 -4.809 1 98.81 76 THR A C 1
ATOM 610 O O . THR A 1 76 ? -4.875 18.938 -4.246 1 98.81 76 THR A O 1
ATOM 613 N N . ALA A 1 77 ? -3.721 17.391 -5.375 1 98.75 77 ALA A N 1
ATOM 614 C CA . ALA A 1 77 ? -2.574 18.297 -5.504 1 98.75 77 ALA A CA 1
ATOM 615 C C . ALA A 1 77 ? -2.928 19.531 -6.332 1 98.75 77 ALA A C 1
ATOM 617 O O . ALA A 1 77 ? -2.57 20.641 -5.969 1 98.75 77 ALA A O 1
ATOM 618 N N . THR A 1 78 ? -3.625 19.344 -7.402 1 98.56 78 THR A N 1
ATOM 619 C CA . THR A 1 78 ? -4.039 20.453 -8.266 1 98.56 78 THR A CA 1
ATOM 620 C C . THR A 1 78 ? -4.992 21.375 -7.527 1 98.56 78 THR A C 1
ATOM 622 O O . THR A 1 78 ? -4.871 22.609 -7.629 1 98.56 78 THR A O 1
ATOM 625 N N . LEU A 1 79 ? -5.902 20.812 -6.781 1 98.38 79 LEU A N 1
ATOM 626 C CA . LEU A 1 79 ? -6.828 21.641 -6.004 1 98.38 79 LEU A CA 1
ATOM 627 C C . LEU A 1 79 ? -6.082 22.453 -4.961 1 98.38 79 LEU A C 1
ATOM 629 O O . LEU A 1 79 ? -6.465 23.594 -4.668 1 98.38 79 LEU A O 1
ATOM 633 N N . ASN A 1 80 ? -5.055 21.906 -4.367 1 97.88 80 ASN A N 1
ATOM 634 C CA . ASN A 1 80 ? -4.215 22.688 -3.455 1 97.88 80 ASN A CA 1
ATOM 635 C C . ASN A 1 80 ? -3.592 23.891 -4.148 1 97.88 80 ASN A C 1
ATOM 637 O O . ASN A 1 80 ? -3.609 25 -3.611 1 97.88 80 ASN A O 1
ATOM 641 N N . LEU A 1 81 ? -3.084 23.703 -5.312 1 97.75 81 LEU A N 1
ATOM 642 C CA . LEU A 1 81 ? -2.42 24.766 -6.062 1 97.75 81 LEU A CA 1
ATOM 643 C C . LEU A 1 81 ? -3.393 25.891 -6.379 1 97.75 81 LEU A C 1
ATOM 645 O O . LEU A 1 81 ? -3.012 27.062 -6.359 1 97.75 81 LEU A O 1
ATOM 649 N N . ARG A 1 82 ? -4.598 25.625 -6.52 1 96.62 82 ARG A N 1
ATOM 650 C CA . ARG A 1 82 ? -5.598 26.594 -6.945 1 96.62 82 ARG A CA 1
ATOM 651 C C . ARG A 1 82 ? -6.199 27.328 -5.746 1 96.62 82 ARG A C 1
ATOM 653 O O . ARG A 1 82 ? -6.594 28.484 -5.852 1 96.62 82 ARG A O 1
ATOM 660 N N . SER A 1 83 ? -6.371 26.688 -4.66 1 90.88 83 SER A N 1
ATOM 661 C CA . SER A 1 83 ? -7.125 27.234 -3.541 1 90.88 83 SER A CA 1
ATOM 662 C C . SER A 1 83 ? -6.262 28.172 -2.697 1 90.88 83 SER A C 1
ATOM 664 O O . SER A 1 83 ? -6.762 29.156 -2.145 1 90.88 83 SER A O 1
ATOM 666 N N . GLU A 1 84 ? -5.09 27.984 -2.504 1 89.06 84 GLU A N 1
ATOM 667 C CA . GLU A 1 84 ? -4.258 28.797 -1.624 1 89.06 84 GLU A CA 1
ATOM 668 C C . GLU A 1 84 ? -2.854 28.969 -2.197 1 89.06 84 GLU A C 1
ATOM 670 O O . GLU A 1 84 ? -1.861 28.766 -1.492 1 89.06 84 GLU A O 1
ATOM 675 N N . SER A 1 85 ? -2.799 29.391 -3.354 1 93.19 85 SER A N 1
ATOM 676 C CA . SER A 1 85 ? -1.543 29.453 -4.094 1 93.19 85 SER A CA 1
ATOM 677 C C . SER A 1 85 ? -0.537 30.359 -3.402 1 93.19 85 SER A C 1
ATOM 679 O O . SER A 1 85 ? 0.632 30 -3.246 1 93.19 85 SER A O 1
ATOM 681 N N . LEU A 1 86 ? -0.967 31.531 -2.936 1 94.25 86 LEU A N 1
ATOM 682 C CA . LEU A 1 86 ? -0.064 32.5 -2.322 1 94.25 86 LEU A CA 1
ATOM 683 C C . LEU A 1 86 ? 0.5 31.953 -1.012 1 94.25 86 LEU A C 1
ATOM 685 O O . LEU A 1 86 ? 1.694 32.094 -0.739 1 94.25 86 LEU A O 1
ATOM 689 N N . LEU A 1 87 ? -0.326 31.375 -0.29 1 93 87 LEU A N 1
ATOM 690 C CA . LEU A 1 87 ? 0.119 30.781 0.966 1 93 87 LEU A CA 1
ATOM 691 C C . LEU A 1 87 ? 1.142 29.672 0.714 1 93 87 LEU A C 1
ATOM 693 O O . LEU A 1 87 ? 2.166 29.609 1.396 1 93 87 LEU A O 1
ATOM 697 N N . LEU A 1 88 ? 0.882 28.812 -0.229 1 96.06 88 LEU A N 1
ATOM 698 C CA . LEU A 1 88 ? 1.761 27.688 -0.529 1 96.06 88 LEU A CA 1
ATOM 699 C C . LEU A 1 88 ? 3.105 28.188 -1.057 1 96.06 88 LEU A C 1
ATOM 701 O O . LEU A 1 88 ? 4.145 27.578 -0.782 1 96.06 88 LEU A O 1
ATOM 705 N N . LYS A 1 89 ? 3.08 29.203 -1.852 1 96.19 89 LYS A N 1
A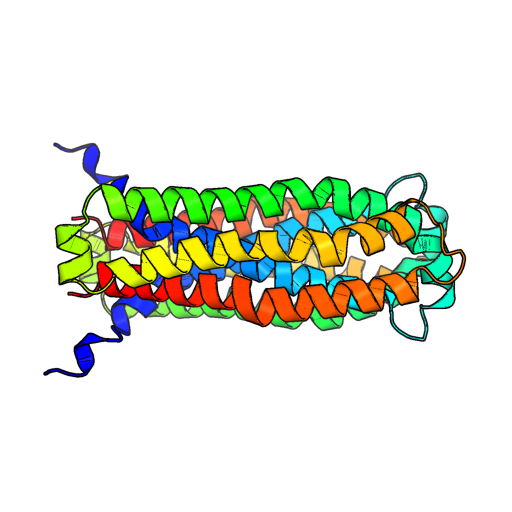TOM 706 C CA . LYS A 1 89 ? 4.336 29.797 -2.316 1 96.19 89 LYS A CA 1
ATOM 707 C C . LYS A 1 89 ? 5.145 30.344 -1.15 1 96.19 89 LYS A C 1
ATOM 709 O O . LYS A 1 89 ? 6.363 30.172 -1.089 1 96.19 89 LYS A O 1
ATOM 714 N N . ARG A 1 90 ? 4.488 30.984 -0.234 1 94.69 90 ARG A N 1
ATOM 715 C CA . ARG A 1 90 ? 5.156 31.547 0.942 1 94.69 90 ARG A CA 1
ATOM 716 C C . ARG A 1 90 ? 5.773 30.438 1.791 1 94.69 90 ARG A C 1
ATOM 718 O O . ARG A 1 90 ? 6.852 30.609 2.357 1 94.69 90 ARG A O 1
ATOM 725 N N . ARG A 1 91 ? 5.113 29.344 1.796 1 93.94 91 ARG A N 1
ATOM 726 C CA . ARG A 1 91 ? 5.574 28.219 2.6 1 93.94 91 ARG A CA 1
ATOM 727 C C . ARG A 1 91 ? 6.602 27.375 1.839 1 93.94 91 ARG A C 1
ATOM 729 O O . ARG A 1 91 ? 7.195 26.453 2.398 1 93.94 91 ARG A O 1
ATOM 736 N N . GLY A 1 92 ? 6.73 27.641 0.513 1 95 92 GLY A N 1
ATOM 737 C CA . GLY A 1 92 ? 7.668 26.891 -0.306 1 95 92 GLY A CA 1
ATOM 738 C C . GLY A 1 92 ? 7.156 25.5 -0.677 1 95 92 GLY A C 1
ATOM 739 O O . GLY A 1 92 ? 7.941 24.609 -0.993 1 95 92 GLY A O 1
ATOM 740 N N . SER A 1 93 ? 5.844 25.328 -0.536 1 97 93 SER A N 1
ATOM 741 C CA . SER A 1 93 ? 5.273 24.016 -0.804 1 97 93 SER A CA 1
ATOM 742 C C . SER A 1 93 ? 4.648 23.953 -2.193 1 97 93 SER A C 1
ATOM 744 O O . SER A 1 93 ? 4.422 22.859 -2.732 1 97 93 SER A O 1
ATOM 746 N N . TYR A 1 94 ? 4.438 25.094 -2.805 1 97.94 94 TYR A N 1
ATOM 747 C CA . TYR A 1 94 ? 3.688 25.188 -4.051 1 97.94 94 TYR A CA 1
ATOM 748 C C . TYR A 1 94 ? 4.297 24.281 -5.121 1 97.94 94 TYR A C 1
ATOM 750 O O . TYR A 1 94 ? 3.609 23.422 -5.684 1 97.94 94 TYR A O 1
ATOM 758 N N . TYR A 1 95 ? 5.527 24.344 -5.363 1 98.25 95 TYR A N 1
ATOM 759 C CA . TYR A 1 95 ? 6.168 23.625 -6.457 1 98.25 95 TYR A CA 1
ATOM 760 C C . TYR A 1 95 ? 6.332 22.156 -6.117 1 98.25 95 TYR A C 1
ATOM 762 O O . TYR A 1 95 ? 6.492 21.312 -7.008 1 98.25 95 TYR A O 1
ATOM 770 N N . TRP A 1 96 ? 6.316 21.828 -4.891 1 98.38 96 TRP A N 1
ATOM 771 C CA . TRP A 1 96 ? 6.344 20.422 -4.492 1 98.38 96 TRP A CA 1
ATOM 772 C C . TRP A 1 96 ? 5.008 19.75 -4.773 1 98.38 96 TRP A C 1
ATOM 774 O O . TRP A 1 96 ? 4.965 18.609 -5.223 1 98.38 96 TRP A O 1
ATOM 784 N N . TYR A 1 97 ? 3.896 20.484 -4.504 1 98.62 97 TYR A N 1
ATOM 785 C CA . TYR A 1 97 ? 2.596 19.969 -4.914 1 98.62 97 TYR A CA 1
ATOM 786 C C . TYR A 1 97 ? 2.529 19.812 -6.43 1 98.62 97 TYR A C 1
ATOM 788 O O . TYR A 1 97 ? 2.039 18.797 -6.93 1 98.62 97 TYR A O 1
ATOM 796 N N . ALA A 1 98 ? 3.025 20.75 -7.16 1 98.81 98 ALA A N 1
ATOM 797 C CA . ALA A 1 98 ? 3.004 20.703 -8.617 1 98.81 98 ALA A CA 1
ATOM 798 C C . ALA A 1 98 ? 3.83 19.516 -9.141 1 98.81 98 ALA A C 1
ATOM 800 O O . ALA A 1 98 ? 3.383 18.781 -10.016 1 98.81 98 ALA A O 1
ATOM 801 N N . ALA A 1 99 ? 5.008 19.359 -8.609 1 98.88 99 ALA A N 1
ATOM 802 C CA . ALA A 1 99 ? 5.879 18.266 -9.016 1 98.88 99 ALA A CA 1
ATOM 803 C C . ALA A 1 99 ? 5.258 16.906 -8.664 1 98.88 99 ALA A C 1
ATOM 805 O O . ALA A 1 99 ? 5.352 15.953 -9.438 1 98.88 99 ALA A O 1
ATOM 806 N N . GLY A 1 100 ? 4.641 16.812 -7.453 1 98.88 100 GLY A N 1
ATOM 807 C CA . GLY A 1 100 ? 3.951 15.594 -7.078 1 98.88 100 GLY A CA 1
ATOM 808 C C . GLY A 1 100 ? 2.85 15.203 -8.047 1 98.88 100 GLY A C 1
ATOM 809 O O . GLY A 1 100 ? 2.75 14.047 -8.453 1 98.88 100 GLY A O 1
ATOM 810 N N . ALA A 1 101 ? 2.062 16.188 -8.414 1 98.88 101 ALA A N 1
ATOM 811 C CA . ALA A 1 101 ? 0.994 15.953 -9.375 1 98.88 101 ALA A CA 1
ATOM 812 C C . ALA A 1 101 ? 1.563 15.531 -10.727 1 98.88 101 ALA A C 1
ATOM 814 O O . ALA A 1 101 ? 1.065 14.594 -11.352 1 98.88 101 ALA A O 1
ATOM 815 N N . ALA A 1 102 ? 2.602 16.203 -11.203 1 98.88 102 ALA A N 1
ATOM 816 C CA . ALA A 1 102 ? 3.217 15.914 -12.492 1 98.88 102 ALA A CA 1
ATOM 817 C C . ALA A 1 102 ? 3.812 14.516 -12.516 1 98.88 102 ALA A C 1
ATOM 819 O O . ALA A 1 102 ? 3.662 13.781 -13.5 1 98.88 102 ALA A O 1
ATOM 820 N N . LEU A 1 103 ? 4.477 14.156 -11.445 1 98.94 103 LEU A N 1
ATOM 821 C CA . LEU A 1 103 ? 5.082 12.836 -11.375 1 98.94 103 LEU A CA 1
ATOM 822 C C . LEU A 1 103 ? 4.012 11.75 -11.273 1 98.94 103 LEU A C 1
ATOM 824 O O . LEU A 1 103 ? 4.156 10.672 -11.852 1 98.94 103 LEU A O 1
ATOM 828 N N . ALA A 1 104 ? 2.963 11.992 -10.523 1 98.88 104 ALA A N 1
ATOM 829 C CA . ALA A 1 104 ? 1.848 11.055 -10.516 1 98.88 104 ALA A CA 1
ATOM 830 C C . ALA A 1 104 ? 1.289 10.852 -11.922 1 98.88 104 ALA A C 1
ATOM 832 O O . ALA A 1 104 ? 1.023 9.727 -12.344 1 98.88 104 ALA A O 1
ATOM 833 N N . ALA A 1 105 ? 1.139 11.914 -12.695 1 98.69 105 ALA A N 1
ATOM 834 C CA . ALA A 1 105 ? 0.699 11.82 -14.086 1 98.69 105 ALA A CA 1
ATOM 835 C C . ALA A 1 105 ? 1.723 11.078 -14.938 1 98.69 105 ALA A C 1
ATOM 837 O O . ALA A 1 105 ? 1.356 10.344 -15.859 1 98.69 105 ALA A O 1
ATOM 838 N N . GLY A 1 106 ? 2.965 11.305 -14.609 1 98.62 106 GLY A N 1
ATOM 839 C CA . GLY A 1 106 ? 4.047 10.656 -15.336 1 98.62 106 GLY A CA 1
ATOM 840 C C . GLY A 1 106 ? 3.986 9.141 -15.273 1 98.62 106 GLY A C 1
ATOM 841 O O . GLY A 1 106 ? 4.527 8.461 -16.141 1 98.62 106 GLY A O 1
ATOM 842 N N . HIS A 1 107 ? 3.375 8.617 -14.219 1 98.5 107 HIS A N 1
ATOM 843 C CA . HIS A 1 107 ? 3.127 7.188 -14.117 1 98.5 107 HIS A CA 1
ATOM 844 C C . HIS A 1 107 ? 2.457 6.656 -15.383 1 98.5 107 HIS A C 1
ATOM 846 O O . HIS A 1 107 ? 2.795 5.57 -15.859 1 98.5 107 HIS A O 1
ATOM 852 N N . LEU A 1 108 ? 1.565 7.43 -15.914 1 98 108 LEU A N 1
ATOM 853 C CA . LEU A 1 108 ? 0.753 6.988 -17.047 1 98 108 LEU A CA 1
ATOM 854 C C . LEU A 1 108 ? 1.571 6.977 -18.328 1 98 108 LEU A C 1
ATOM 856 O O . LEU A 1 108 ? 1.181 6.34 -19.312 1 98 108 LEU A O 1
ATOM 860 N N . LEU A 1 109 ? 2.688 7.652 -18.359 1 98 109 LEU A N 1
ATOM 861 C CA . LEU A 1 109 ? 3.545 7.688 -19.547 1 98 109 LEU A CA 1
ATOM 862 C C . LEU A 1 109 ? 4.191 6.328 -19.797 1 98 109 LEU A C 1
ATOM 864 O O . LEU A 1 109 ? 4.711 6.066 -20.875 1 98 109 LEU A O 1
ATOM 868 N N . PHE A 1 110 ? 4.145 5.43 -18.875 1 98.25 110 PHE A N 1
ATOM 869 C CA . PHE A 1 110 ? 4.766 4.117 -19 1 98.25 110 PHE A CA 1
ATOM 870 C C . PHE A 1 110 ? 3.781 3.102 -19.562 1 98.25 110 PHE A C 1
ATOM 872 O O . PHE A 1 110 ? 4.156 1.966 -19.859 1 98.25 110 PHE A O 1
ATOM 879 N N . VAL A 1 111 ? 2.572 3.457 -19.766 1 97.25 111 VAL A N 1
ATOM 880 C CA . VAL A 1 111 ? 1.514 2.555 -20.219 1 97.25 111 VAL A CA 1
ATOM 881 C C . VAL A 1 111 ? 1.884 1.946 -21.562 1 97.25 111 VAL A C 1
ATOM 883 O O . VAL A 1 111 ? 1.784 0.731 -21.75 1 97.25 111 VAL A O 1
ATOM 886 N N . PRO A 1 112 ? 2.373 2.73 -22.562 1 97.69 112 PRO A N 1
ATOM 887 C CA . PRO A 1 112 ? 2.701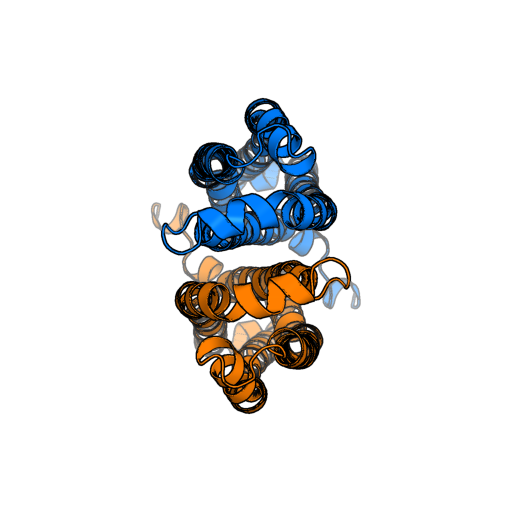 2.119 -23.844 1 97.69 112 PRO A CA 1
ATOM 888 C C . PRO A 1 112 ? 3.791 1.056 -23.734 1 97.69 112 PRO A C 1
ATOM 890 O O . PRO A 1 112 ? 3.834 0.121 -24.531 1 97.69 112 PRO A O 1
ATOM 893 N N . ALA A 1 113 ? 4.633 1.153 -22.766 1 97.5 113 ALA A N 1
ATOM 894 C CA . ALA A 1 113 ? 5.73 0.201 -22.609 1 97.5 113 ALA A CA 1
ATOM 895 C C . ALA A 1 113 ? 5.238 -1.096 -21.969 1 97.5 113 ALA A C 1
ATOM 897 O O . ALA A 1 113 ? 5.816 -2.162 -22.188 1 97.5 113 ALA A O 1
ATOM 898 N N . VAL A 1 114 ? 4.156 -1.029 -21.172 1 96.12 114 VAL A N 1
ATOM 899 C CA . VAL A 1 114 ? 3.766 -2.215 -20.422 1 96.12 114 VAL A CA 1
ATOM 900 C C . VAL A 1 114 ? 2.525 -2.844 -21.047 1 96.12 114 VAL A C 1
ATOM 902 O O . VAL A 1 114 ? 2.291 -4.047 -20.906 1 96.12 114 VAL A O 1
ATOM 905 N N . ALA A 1 115 ? 1.737 -2.137 -21.781 1 95.88 115 ALA A N 1
ATOM 906 C CA . ALA A 1 115 ? 0.468 -2.613 -22.328 1 95.88 115 ALA A CA 1
ATOM 907 C C . ALA A 1 115 ? 0.677 -3.832 -23.219 1 95.88 115 ALA A C 1
ATOM 909 O O . ALA A 1 115 ? -0.007 -4.848 -23.078 1 95.88 115 ALA A O 1
ATOM 910 N N . PRO A 1 116 ? 1.647 -3.814 -24.156 1 95.94 116 PRO A N 1
ATOM 911 C CA . PRO A 1 116 ? 1.82 -4.996 -25.016 1 95.94 116 PRO A CA 1
ATOM 912 C C . PRO A 1 116 ? 2.262 -6.227 -24.219 1 95.94 116 PRO A C 1
ATOM 914 O O . PRO A 1 116 ? 1.923 -7.355 -24.594 1 95.94 116 PRO A O 1
ATOM 917 N N . ARG A 1 117 ? 3.049 -6.043 -23.188 1 95.94 117 ARG A N 1
ATOM 918 C CA . ARG A 1 117 ? 3.486 -7.156 -22.344 1 95.94 117 ARG A CA 1
ATOM 919 C C . ARG A 1 117 ? 2.309 -7.781 -21.609 1 95.94 117 ARG A C 1
ATOM 921 O O . ARG A 1 117 ? 2.205 -9.008 -21.516 1 95.94 117 ARG A O 1
ATOM 928 N N . ILE A 1 118 ? 1.418 -6.988 -21.047 1 95.62 118 ILE A N 1
ATOM 929 C CA . ILE A 1 118 ? 0.214 -7.445 -20.359 1 95.62 118 ILE A CA 1
ATOM 930 C C . ILE A 1 118 ? -0.657 -8.242 -21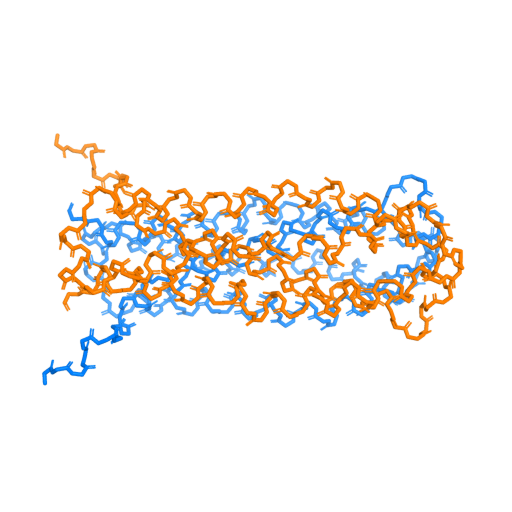.328 1 95.62 118 ILE A C 1
ATOM 932 O O . ILE A 1 118 ? -1.109 -9.344 -21 1 95.62 118 ILE A O 1
ATOM 936 N N . GLN A 1 119 ? -0.855 -7.688 -22.484 1 96 119 GLN A N 1
ATOM 937 C CA . GLN A 1 119 ? -1.678 -8.352 -23.5 1 96 119 GLN A CA 1
ATOM 938 C C . GLN A 1 119 ? -1.088 -9.703 -23.891 1 96 119 GLN A C 1
ATOM 940 O O . GLN A 1 119 ? -1.812 -10.695 -23.984 1 96 119 GLN A O 1
ATOM 945 N N . ALA A 1 120 ? 0.216 -9.766 -24.078 1 96.25 120 ALA A N 1
ATOM 946 C CA . ALA A 1 120 ? 0.885 -11.008 -24.453 1 96.25 120 ALA A CA 1
ATOM 947 C C . ALA A 1 120 ? 0.686 -12.086 -23.406 1 96.25 120 ALA A C 1
ATOM 949 O O . ALA A 1 120 ? 0.469 -13.25 -23.719 1 96.25 120 ALA A O 1
ATOM 950 N N . ILE A 1 121 ? 0.749 -11.742 -22.125 1 96.25 121 ILE A N 1
ATOM 951 C CA . ILE A 1 121 ? 0.596 -12.695 -21.031 1 96.25 121 ILE A CA 1
ATOM 952 C C . ILE A 1 121 ? -0.86 -13.148 -20.938 1 96.25 121 ILE A C 1
ATOM 954 O O . ILE A 1 121 ? -1.143 -14.352 -20.922 1 96.25 121 ILE A O 1
ATOM 958 N N . VAL A 1 122 ? -1.781 -12.188 -20.953 1 95.31 122 VAL A N 1
ATOM 959 C CA . VAL A 1 122 ? -3.195 -12.461 -20.703 1 95.31 122 VAL A CA 1
ATOM 960 C C . VAL A 1 122 ? -3.775 -13.281 -21.859 1 95.31 122 VAL A C 1
ATOM 962 O O . VAL A 1 122 ? -4.594 -14.172 -21.641 1 95.31 122 VAL A O 1
ATOM 965 N N . GLU A 1 123 ? -3.328 -12.984 -23.062 1 94.19 123 GLU A N 1
ATOM 966 C CA . GLU A 1 123 ? -3.844 -13.703 -24.219 1 94.19 123 GLU A CA 1
ATOM 967 C C . GLU A 1 123 ? -3.051 -14.984 -24.469 1 94.19 123 GLU A C 1
ATOM 969 O O . GLU A 1 123 ? -3.357 -15.734 -25.406 1 94.19 123 GLU A O 1
ATOM 974 N N . ASP A 1 124 ? -2.086 -15.188 -23.625 1 91.69 124 ASP A N 1
ATOM 975 C CA . ASP A 1 124 ? -1.241 -16.375 -23.703 1 91.69 124 ASP A CA 1
ATOM 976 C C . ASP A 1 124 ? -0.633 -16.516 -25.094 1 91.69 124 ASP A C 1
ATOM 978 O O . ASP A 1 124 ? -0.587 -17.609 -25.656 1 91.69 124 ASP A O 1
ATOM 982 N N . GLU A 1 125 ? -0.3 -15.422 -25.625 1 86.5 125 GLU A N 1
ATOM 983 C CA . GLU A 1 125 ? 0.28 -15.414 -26.969 1 86.5 125 GLU A CA 1
ATOM 984 C C . GLU A 1 125 ? 1.656 -16.078 -26.984 1 86.5 125 GLU A C 1
ATOM 986 O O . GLU A 1 125 ? 2.123 -16.531 -28.016 1 86.5 125 GLU A O 1
ATOM 991 N N . THR A 1 126 ? 2.395 -16.141 -25.906 1 76.94 126 THR A N 1
ATOM 992 C CA . THR A 1 126 ? 3.785 -16.562 -25.875 1 76.94 126 THR A CA 1
ATOM 993 C C . THR A 1 126 ? 3.891 -18.016 -25.391 1 76.94 126 THR A C 1
ATOM 995 O O . THR A 1 126 ? 4.977 -18.594 -25.375 1 76.94 126 THR A O 1
ATOM 998 N N . LYS A 1 127 ? 2.932 -18.469 -25.281 1 76.5 127 LYS A N 1
ATOM 999 C CA . LYS A 1 127 ? 2.936 -19.844 -24.797 1 76.5 127 LYS A CA 1
ATOM 1000 C C . LYS A 1 127 ? 4.254 -20.172 -24.109 1 76.5 127 LYS A C 1
ATOM 1002 O O . LYS A 1 127 ? 5.328 -19.938 -24.656 1 76.5 127 LYS A O 1
ATOM 1007 N N . GLU A 1 128 ? 4.359 -20.703 -23.109 1 78.38 128 GLU A N 1
ATOM 1008 C CA . GLU A 1 128 ? 5.52 -21.172 -22.359 1 78.38 128 GLU A CA 1
ATOM 1009 C C . GLU A 1 128 ? 6.539 -20.062 -22.172 1 78.38 128 GLU A C 1
ATOM 1011 O O . GLU A 1 128 ? 7.691 -20.312 -21.828 1 78.38 128 GLU A O 1
ATOM 1016 N N . LYS A 1 129 ? 6.242 -18.781 -22.547 1 92.25 129 LYS A N 1
ATOM 1017 C CA . LYS A 1 129 ? 7.18 -17.688 -22.344 1 92.25 129 LYS A CA 1
ATOM 1018 C C . LYS A 1 129 ? 6.512 -16.531 -21.609 1 92.25 129 LYS A C 1
ATOM 1020 O O . LYS A 1 129 ? 6.934 -15.375 -21.75 1 92.25 129 LYS A O 1
ATOM 1025 N N . SER A 1 130 ? 5.426 -16.828 -20.938 1 96.31 130 SER A N 1
ATOM 1026 C CA . SER A 1 130 ? 4.73 -15.805 -20.156 1 96.31 130 SER A CA 1
ATOM 1027 C C . SER A 1 130 ? 5.645 -15.211 -19.094 1 96.31 130 SER A C 1
ATOM 1029 O O . SER A 1 130 ? 5.59 -14.008 -18.828 1 96.31 130 SER A O 1
ATOM 1031 N N . VAL A 1 131 ? 6.504 -15.992 -18.516 1 97.5 131 VAL A N 1
ATOM 1032 C CA . VAL A 1 131 ? 7.426 -15.531 -17.469 1 97.5 131 VAL A CA 1
ATOM 1033 C C . VAL A 1 131 ? 8.422 -14.539 -18.062 1 97.5 131 VAL A C 1
ATOM 1035 O O . VAL A 1 131 ? 8.797 -13.562 -17.422 1 97.5 131 VAL A O 1
ATOM 1038 N N . GLY A 1 132 ? 8.875 -14.836 -19.266 1 97.12 132 GLY A N 1
ATOM 1039 C CA . GLY A 1 132 ? 9.742 -13.883 -19.938 1 97.12 132 GLY A CA 1
ATOM 1040 C C . GLY A 1 132 ? 9.109 -12.516 -20.109 1 97.12 132 GLY A C 1
ATOM 1041 O O . GLY A 1 132 ? 9.75 -11.492 -19.859 1 97.12 132 GLY A O 1
ATOM 1042 N N . GLU A 1 133 ? 7.879 -12.453 -20.578 1 97.38 133 GLU A N 1
ATOM 1043 C CA . GLU A 1 133 ? 7.145 -11.203 -20.703 1 97.38 133 GLU A CA 1
ATOM 1044 C C . GLU A 1 133 ? 6.953 -10.523 -19.359 1 97.38 133 GLU A C 1
ATOM 1046 O O . GLU A 1 133 ? 7.008 -9.297 -19.25 1 97.38 133 GLU A O 1
ATOM 1051 N N . LEU A 1 134 ? 6.68 -11.344 -18.344 1 97.81 134 LEU A N 1
ATOM 1052 C CA . LEU A 1 134 ? 6.539 -10.789 -17 1 97.81 134 LEU A CA 1
ATOM 1053 C C . LEU A 1 134 ? 7.836 -10.125 -16.547 1 97.81 134 LEU A C 1
ATOM 1055 O O . LEU A 1 134 ? 7.809 -9.047 -15.945 1 97.81 134 LEU A O 1
ATOM 1059 N N . ARG A 1 135 ? 9 -10.711 -16.797 1 98 135 ARG A N 1
ATOM 1060 C CA . ARG A 1 135 ? 10.289 -10.117 -16.438 1 98 135 ARG A CA 1
ATOM 1061 C C . ARG A 1 135 ? 10.469 -8.758 -17.109 1 98 135 ARG A C 1
ATOM 1063 O O . ARG A 1 135 ? 10.984 -7.824 -16.5 1 98 135 ARG A O 1
ATOM 1070 N N . ARG A 1 136 ? 10.047 -8.711 -18.297 1 97.56 136 ARG A N 1
ATOM 1071 C CA . ARG A 1 136 ? 10.117 -7.441 -19.016 1 97.56 136 ARG A CA 1
ATOM 1072 C C . ARG A 1 136 ? 9.18 -6.41 -18.391 1 97.56 136 ARG A C 1
ATOM 1074 O O . ARG A 1 136 ? 9.547 -5.242 -18.234 1 97.56 136 ARG A O 1
ATOM 1081 N N . TRP A 1 137 ? 7.941 -6.812 -18.156 1 97.38 137 TRP A N 1
ATOM 1082 C CA . TRP A 1 137 ? 6.988 -5.957 -17.453 1 97.38 137 TRP A CA 1
ATOM 1083 C C . TRP A 1 137 ? 7.57 -5.469 -16.125 1 97.38 137 TRP A C 1
ATOM 1085 O O . TRP A 1 137 ? 7.477 -4.281 -15.805 1 97.38 137 TRP A O 1
ATOM 1095 N N . LEU A 1 138 ? 8.227 -6.305 -15.336 1 98.25 138 LEU A N 1
ATOM 1096 C CA . LEU A 1 138 ? 8.781 -5.988 -14.023 1 98.25 138 LEU A CA 1
ATOM 1097 C C . LEU A 1 138 ? 9.914 -4.969 -14.148 1 98.25 138 LEU A C 1
ATOM 1099 O O . LEU A 1 138 ? 10.086 -4.117 -13.273 1 98.25 138 LEU A O 1
ATOM 1103 N N . ARG A 1 139 ? 10.672 -5.098 -15.172 1 98.25 139 ARG A N 1
ATOM 1104 C CA . ARG A 1 139 ? 11.727 -4.117 -1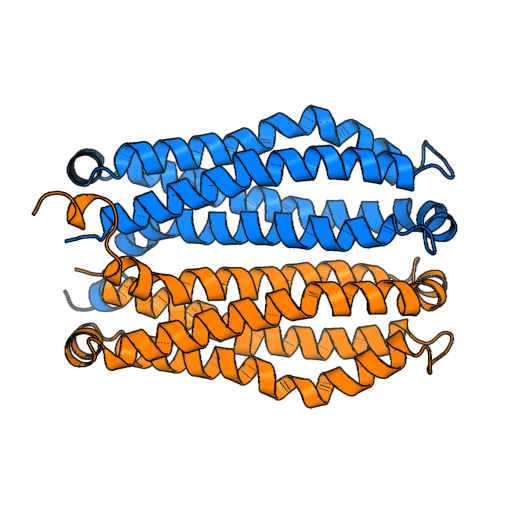5.398 1 98.25 139 ARG A CA 1
ATOM 1105 C C . ARG A 1 139 ? 11.141 -2.719 -15.578 1 98.25 139 ARG A C 1
ATOM 1107 O O . ARG A 1 139 ? 11.578 -1.77 -14.922 1 98.25 139 ARG A O 1
ATOM 1114 N N . VAL A 1 140 ? 10.164 -2.596 -16.406 1 98.06 140 VAL A N 1
ATOM 1115 C CA . VAL A 1 140 ? 9.508 -1.312 -16.641 1 98.06 140 VAL A CA 1
ATOM 1116 C C . VAL A 1 140 ? 8.82 -0.84 -15.359 1 98.06 140 VAL A C 1
ATOM 1118 O O . VAL A 1 140 ? 8.914 0.333 -14.992 1 98.06 140 VAL A O 1
ATOM 1121 N N . ASN A 1 141 ? 8.141 -1.716 -14.742 1 97.5 141 ASN A N 1
ATOM 1122 C CA . ASN A 1 141 ? 7.465 -1.415 -13.492 1 97.5 141 ASN A CA 1
ATOM 1123 C C . ASN A 1 141 ? 8.438 -0.916 -12.43 1 97.5 141 ASN A C 1
ATOM 1125 O O . ASN A 1 141 ? 8.141 0.026 -11.695 1 97.5 141 ASN A O 1
ATOM 1129 N N . GLY A 1 142 ? 9.57 -1.568 -12.328 1 98.06 142 GLY A N 1
ATOM 1130 C CA . GLY A 1 142 ? 10.594 -1.15 -11.383 1 98.06 142 GLY A CA 1
ATOM 1131 C C . GLY A 1 142 ? 11.117 0.249 -11.648 1 98.06 142 GLY A C 1
ATOM 1132 O O . GLY A 1 142 ? 11.281 1.042 -10.719 1 98.06 142 GLY A O 1
ATOM 1133 N N . ILE A 1 143 ? 11.406 0.557 -12.883 1 98.38 143 ILE A N 1
ATOM 1134 C CA . ILE A 1 143 ? 11.867 1.886 -13.273 1 98.38 143 ILE A CA 1
ATOM 1135 C C . ILE A 1 143 ? 10.789 2.918 -12.945 1 98.38 143 ILE A C 1
ATOM 1137 O O . ILE A 1 143 ? 11.078 3.949 -12.328 1 98.38 143 ILE A O 1
ATOM 1141 N N . ARG A 1 144 ? 9.57 2.668 -13.297 1 98.5 144 ARG A N 1
ATOM 1142 C CA . ARG A 1 144 ? 8.453 3.564 -13.008 1 98.5 144 ARG A CA 1
ATOM 1143 C C . ARG A 1 144 ? 8.289 3.777 -11.508 1 98.5 144 ARG A C 1
ATOM 1145 O O . ARG A 1 144 ? 8.125 4.91 -11.055 1 98.5 144 ARG A O 1
ATOM 1152 N N . GLY A 1 145 ? 8.336 2.688 -10.758 1 98.12 145 GLY A N 1
ATOM 1153 C CA . GLY A 1 145 ? 8.211 2.771 -9.312 1 98.12 145 GLY A CA 1
ATOM 1154 C C . GLY A 1 145 ? 9.297 3.617 -8.672 1 98.12 145 GLY A C 1
ATOM 1155 O O . GLY A 1 145 ? 9.016 4.418 -7.773 1 98.12 145 GLY A O 1
ATOM 1156 N N . LEU A 1 146 ? 10.547 3.518 -9.164 1 97.81 146 LEU A N 1
ATOM 1157 C CA . LEU A 1 146 ? 11.695 4.184 -8.562 1 97.81 146 LEU A CA 1
ATOM 1158 C C . LEU A 1 146 ? 11.789 5.633 -9.023 1 97.81 146 LEU A C 1
ATOM 1160 O O . LEU A 1 146 ? 12.484 6.445 -8.406 1 97.81 146 LEU A O 1
ATOM 1164 N N . THR A 1 147 ? 11.102 5.949 -10.094 1 98.31 147 THR A N 1
ATOM 1165 C CA . THR A 1 147 ? 11.18 7.309 -10.625 1 98.31 147 THR A CA 1
ATOM 1166 C C . THR A 1 147 ? 9.883 8.07 -10.336 1 98.31 147 THR A C 1
ATOM 1168 O O . THR A 1 147 ? 9.734 8.664 -9.266 1 98.31 147 THR A O 1
ATOM 1171 N N . THR A 1 148 ? 8.805 7.691 -11.023 1 98.62 148 THR A N 1
ATOM 1172 C CA . THR A 1 148 ? 7.598 8.508 -10.938 1 98.62 148 THR A CA 1
ATOM 1173 C C . THR A 1 148 ? 6.879 8.273 -9.609 1 98.62 148 THR A C 1
ATOM 1175 O O . THR A 1 148 ? 6.473 9.227 -8.945 1 98.62 148 THR A O 1
ATOM 1178 N N . ASP A 1 149 ? 6.73 7.016 -9.18 1 98.75 149 ASP A N 1
ATOM 1179 C CA . ASP A 1 149 ? 5.969 6.742 -7.965 1 98.75 149 ASP A CA 1
ATOM 1180 C C . ASP A 1 149 ? 6.723 7.227 -6.727 1 98.75 149 ASP A C 1
ATOM 1182 O O . ASP A 1 149 ? 6.152 7.914 -5.875 1 98.75 149 ASP A O 1
ATOM 1186 N N . LEU A 1 150 ? 7.969 6.867 -6.633 1 98.88 150 LEU A N 1
ATOM 1187 C CA . LEU A 1 150 ? 8.766 7.324 -5.5 1 98.88 150 LEU A CA 1
ATOM 1188 C C . LEU A 1 150 ? 8.914 8.844 -5.52 1 98.88 150 LEU A C 1
ATOM 1190 O O . LEU A 1 150 ? 8.805 9.492 -4.477 1 98.88 150 LEU A O 1
ATOM 1194 N N . GLY A 1 151 ? 9.219 9.359 -6.676 1 98.88 151 GLY A N 1
ATOM 1195 C CA . GLY A 1 151 ? 9.32 10.805 -6.809 1 98.88 151 GLY A CA 1
ATOM 1196 C C . GLY A 1 151 ? 8.062 11.531 -6.375 1 98.88 151 GLY A C 1
ATOM 1197 O O . GLY A 1 151 ? 8.133 12.531 -5.66 1 98.88 151 GLY A O 1
ATOM 1198 N N . ALA A 1 152 ? 6.906 11.055 -6.836 1 98.94 152 ALA A N 1
ATOM 1199 C CA . ALA A 1 152 ? 5.637 11.664 -6.449 1 98.94 152 ALA A CA 1
ATOM 1200 C C . ALA A 1 152 ? 5.449 11.625 -4.938 1 98.94 152 ALA A C 1
ATOM 1202 O O . ALA A 1 152 ? 5.031 12.609 -4.328 1 98.94 152 ALA A O 1
ATOM 1203 N N . TRP A 1 153 ? 5.734 10.531 -4.352 1 98.94 153 TRP A N 1
ATOM 1204 C CA . TRP A 1 153 ? 5.57 10.367 -2.908 1 98.94 153 TRP A CA 1
ATOM 1205 C C . TRP A 1 153 ? 6.465 11.344 -2.146 1 98.94 153 TRP A C 1
ATOM 1207 O O . TRP A 1 153 ? 6 12.039 -1.238 1 98.94 153 TRP A O 1
ATOM 1217 N N . VAL A 1 154 ? 7.742 11.445 -2.543 1 98.81 154 VAL A N 1
ATOM 1218 C CA . VAL A 1 154 ? 8.672 12.359 -1.886 1 98.81 154 VAL A CA 1
ATOM 1219 C C . VAL A 1 154 ? 8.164 13.789 -2.018 1 98.81 154 VAL A C 1
ATOM 1221 O O . VAL A 1 154 ? 8.109 14.531 -1.032 1 98.81 154 VAL A O 1
ATOM 1224 N N . CYS A 1 155 ? 7.777 14.172 -3.188 1 98.81 155 CYS A N 1
ATOM 1225 C CA . CYS A 1 155 ? 7.297 15.531 -3.43 1 98.81 155 CYS A CA 1
ATOM 1226 C C . CYS A 1 155 ? 6.059 15.828 -2.594 1 98.81 155 CYS A C 1
ATOM 1228 O O . CYS A 1 155 ? 5.957 16.891 -1.983 1 98.81 155 CYS A O 1
ATOM 1230 N N . CYS A 1 156 ? 5.125 14.898 -2.533 1 98.81 156 CYS A N 1
ATOM 1231 C CA . CYS A 1 156 ? 3.889 15.109 -1.791 1 98.81 156 CYS A CA 1
ATOM 1232 C C . CYS A 1 156 ? 4.16 15.211 -0.294 1 98.81 156 CYS A C 1
ATOM 1234 O O . CYS A 1 156 ? 3.58 16.047 0.393 1 98.81 156 CYS A O 1
ATOM 1236 N N . VAL A 1 157 ? 5.02 14.359 0.209 1 98.62 157 VAL A N 1
ATOM 1237 C CA . VAL A 1 157 ? 5.34 14.391 1.632 1 98.62 157 VAL A CA 1
ATOM 1238 C C . VAL A 1 157 ? 6.035 15.703 1.975 1 98.62 157 VAL A C 1
ATOM 1240 O O . VAL A 1 157 ? 5.688 16.359 2.959 1 98.62 157 VAL A O 1
ATOM 1243 N N . VAL A 1 158 ? 6.965 16.094 1.153 1 98.19 158 VAL A N 1
ATOM 1244 C CA . VAL A 1 158 ? 7.66 17.359 1.387 1 98.19 158 VAL A CA 1
ATOM 1245 C C . VAL A 1 158 ? 6.664 18.516 1.32 1 98.19 158 VAL A C 1
ATOM 1247 O O . VAL A 1 158 ? 6.711 19.438 2.146 1 98.19 158 VAL A O 1
ATOM 1250 N N . ALA A 1 159 ? 5.812 18.484 0.342 1 97.94 159 ALA A N 1
ATOM 1251 C CA . ALA A 1 159 ? 4.809 19.531 0.216 1 97.94 159 ALA A CA 1
ATOM 1252 C C . ALA A 1 159 ? 3.988 19.656 1.496 1 97.94 159 ALA A C 1
ATOM 1254 O O . ALA A 1 159 ? 3.785 20.766 1.999 1 97.94 159 ALA A O 1
ATOM 1255 N N . VAL A 1 160 ? 3.562 18.562 2.025 1 97.81 160 VAL A N 1
ATOM 1256 C CA . VAL A 1 160 ? 2.723 18.562 3.217 1 97.81 160 VAL A CA 1
ATOM 1257 C C . VAL A 1 160 ? 3.531 19.047 4.418 1 97.81 160 VAL A C 1
ATOM 1259 O O . VAL A 1 160 ? 3.055 19.875 5.199 1 97.81 160 VAL A O 1
ATOM 1262 N N . VAL A 1 161 ? 4.746 18.594 4.559 1 97.5 161 VAL A N 1
ATOM 1263 C CA . VAL A 1 161 ? 5.586 18.984 5.68 1 97.5 161 VAL A CA 1
ATOM 1264 C C . VAL A 1 161 ? 5.824 20.5 5.637 1 97.5 161 VAL A C 1
ATOM 1266 O O . VAL A 1 161 ? 5.688 21.188 6.648 1 97.5 161 VAL A O 1
ATOM 1269 N N . ARG A 1 162 ? 6.117 21.031 4.469 1 96.5 162 ARG A N 1
ATOM 1270 C CA . ARG A 1 162 ? 6.359 22.453 4.32 1 96.5 162 ARG A CA 1
ATOM 1271 C C . ARG A 1 162 ? 5.086 23.25 4.59 1 96.5 162 ARG A C 1
ATOM 1273 O O . ARG A 1 162 ? 5.141 24.344 5.168 1 96.5 162 ARG A O 1
ATOM 1280 N N . THR A 1 163 ? 4.023 22.719 4.203 1 95.62 163 THR A N 1
ATOM 1281 C CA . THR A 1 163 ? 2.748 23.391 4.395 1 95.62 163 THR A CA 1
ATOM 1282 C C . THR A 1 163 ? 2.426 23.531 5.879 1 95.62 163 THR A C 1
ATOM 1284 O O . THR A 1 163 ? 1.947 24.578 6.32 1 95.62 163 THR A O 1
ATOM 1287 N N . PHE A 1 164 ? 2.729 22.562 6.672 1 94.12 164 PHE A N 1
ATOM 1288 C CA . PHE A 1 164 ? 2.307 22.547 8.07 1 94.12 164 PHE A CA 1
ATOM 1289 C C . PHE A 1 164 ? 3.441 23 8.977 1 94.12 164 PHE A C 1
ATOM 1291 O O . PHE A 1 164 ? 3.25 23.156 10.188 1 94.12 164 PHE A O 1
ATOM 1298 N N . SER A 1 165 ? 4.652 23.203 8.406 1 89.44 165 SER A N 1
ATOM 1299 C CA . SER A 1 165 ? 5.773 23.672 9.219 1 89.44 165 SER A CA 1
ATOM 1300 C C . SER A 1 165 ? 5.582 25.125 9.656 1 89.44 165 SER A C 1
ATOM 1302 O O . SER A 1 165 ? 5.07 25.938 8.891 1 89.44 165 SER A O 1
ATOM 1304 N N . VAL A 1 166 ? 5.711 25.438 10.977 1 70.5 166 VAL A N 1
ATOM 1305 C CA . VAL A 1 166 ? 5.641 26.781 11.539 1 70.5 166 VAL A CA 1
ATOM 1306 C C . VAL A 1 166 ? 7.039 27.391 11.586 1 70.5 166 VAL A C 1
ATOM 1308 O O . VAL A 1 166 ? 8.016 26.703 11.891 1 70.5 166 VAL A O 1
ATOM 1311 N N . MET B 1 1 ? 19.344 29.922 12.039 1 32.41 1 MET B N 1
ATOM 1312 C CA . MET B 1 1 ? 17.906 30.156 11.969 1 32.41 1 MET B CA 1
ATOM 1313 C C . MET B 1 1 ? 17.328 29.531 10.703 1 32.41 1 MET B C 1
ATOM 1315 O O . MET B 1 1 ? 16.109 29.328 10.617 1 32.41 1 MET B O 1
ATOM 1319 N N . ALA B 1 2 ? 18.062 29.625 9.609 1 42.44 2 ALA B N 1
ATOM 1320 C CA . ALA B 1 2 ? 17.828 29.422 8.188 1 42.44 2 ALA B CA 1
ATOM 1321 C C . ALA B 1 2 ? 17.531 27.953 7.891 1 42.44 2 ALA B C 1
ATOM 1323 O O . ALA B 1 2 ? 16.828 27.641 6.926 1 42.44 2 ALA B O 1
ATOM 1324 N N . SER B 1 3 ? 18.266 26.984 8.398 1 42.06 3 SER B N 1
ATOM 1325 C CA . SER B 1 3 ? 18.406 25.578 8.055 1 42.06 3 SER B CA 1
ATOM 1326 C C . SER B 1 3 ? 17.203 24.766 8.539 1 42.06 3 SER B C 1
ATOM 1328 O O . SER B 1 3 ? 17.094 23.562 8.258 1 42.06 3 SER B O 1
ATOM 1330 N N . ARG B 1 4 ? 16.703 24.984 9.719 1 47.66 4 ARG B N 1
ATOM 1331 C CA . ARG B 1 4 ? 15.469 24.484 10.312 1 47.66 4 ARG B CA 1
ATOM 1332 C C . ARG B 1 4 ? 14.312 24.594 9.32 1 47.66 4 ARG B C 1
ATOM 1334 O O . ARG B 1 4 ? 13.203 24.141 9.609 1 47.66 4 ARG B O 1
ATOM 1341 N N . ALA B 1 5 ? 14.461 25.438 8.203 1 50.62 5 ALA B N 1
ATOM 1342 C CA . ALA B 1 5 ? 13.531 25.969 7.211 1 50.62 5 ALA B CA 1
ATOM 1343 C C . ALA B 1 5 ? 13.055 24.891 6.258 1 50.62 5 ALA B C 1
ATOM 1345 O O . ALA B 1 5 ? 11.906 24.922 5.793 1 50.62 5 ALA B O 1
ATOM 1346 N N . PHE B 1 6 ? 13.953 23.906 5.848 1 59.41 6 PHE B N 1
ATOM 1347 C CA . PHE B 1 6 ? 13.57 23 4.762 1 59.41 6 PHE B CA 1
ATOM 1348 C C . PHE B 1 6 ? 12.867 21.766 5.305 1 59.41 6 PHE B C 1
ATOM 1350 O O . PHE B 1 6 ? 11.93 21.266 4.688 1 59.41 6 PHE B O 1
ATOM 1357 N N . PHE B 1 7 ? 13.375 21.219 6.465 1 76.88 7 PHE B N 1
ATOM 1358 C CA . PHE B 1 7 ? 12.844 19.984 7.02 1 76.88 7 PHE B CA 1
ATOM 1359 C C . PHE B 1 7 ? 12.438 20.172 8.477 1 76.88 7 PHE B C 1
ATOM 1361 O O . PHE B 1 7 ? 13.219 20.672 9.281 1 76.88 7 PHE B O 1
ATOM 1368 N N . ASP B 1 8 ? 11.172 20.094 8.867 1 91.25 8 ASP B N 1
ATOM 1369 C CA . ASP B 1 8 ? 10.586 20.172 10.203 1 91.25 8 ASP B CA 1
ATOM 1370 C C . ASP B 1 8 ? 10.336 18.781 10.781 1 91.25 8 ASP B C 1
ATOM 1372 O O . ASP B 1 8 ? 9.289 18.188 10.539 1 91.25 8 ASP B O 1
ATOM 1376 N N . PRO B 1 9 ? 11.312 18.281 11.609 1 92.06 9 PRO B N 1
ATOM 1377 C CA . PRO B 1 9 ? 11.211 16.906 12.109 1 92.06 9 PRO B CA 1
ATOM 1378 C C . PRO B 1 9 ? 9.969 16.672 12.969 1 92.06 9 PRO B C 1
ATOM 1380 O O . PRO B 1 9 ? 9.461 15.555 13.039 1 92.06 9 PRO B O 1
ATOM 1383 N N . LEU B 1 10 ? 9.5 17.703 13.586 1 93.94 10 LEU B N 1
ATOM 1384 C CA . LEU B 1 10 ? 8.305 17.547 14.414 1 93.94 10 LEU B CA 1
ATOM 1385 C C . LEU B 1 10 ? 7.07 17.344 13.547 1 93.94 10 LEU B C 1
ATOM 1387 O O . LEU B 1 10 ? 6.215 16.516 13.867 1 93.94 10 LEU B O 1
ATOM 1391 N N . THR B 1 11 ? 6.961 18.125 12.469 1 95.94 11 THR B N 1
ATOM 1392 C CA . THR B 1 11 ? 5.855 17.938 11.539 1 95.94 11 THR B CA 1
ATOM 1393 C C . THR B 1 11 ? 5.871 16.531 10.953 1 95.94 11 THR B C 1
ATOM 1395 O O . THR B 1 11 ? 4.828 15.875 10.859 1 95.94 11 THR B O 1
ATOM 1398 N N . LEU B 1 12 ? 7.031 16.125 10.656 1 96.75 12 LEU B N 1
ATOM 1399 C CA . LEU B 1 12 ? 7.156 14.781 10.117 1 96.75 12 LEU B CA 1
ATOM 1400 C C . LEU B 1 12 ? 6.746 13.734 11.148 1 96.75 12 LEU B C 1
ATOM 1402 O O . LEU B 1 12 ? 6.086 12.75 10.812 1 96.75 12 LEU B O 1
ATOM 1406 N N . LEU B 1 13 ? 7.195 13.875 12.375 1 97.31 13 LEU B N 1
ATOM 1407 C CA . LEU B 1 13 ? 6.801 12.969 13.445 1 97.31 13 LEU B CA 1
ATOM 1408 C C . LEU B 1 13 ? 5.281 12.914 13.578 1 97.31 13 LEU B C 1
ATOM 1410 O O . LEU B 1 13 ? 4.707 11.836 13.742 1 97.31 13 LEU B O 1
ATOM 1414 N N . ARG B 1 14 ? 4.602 14.047 13.453 1 97.56 14 ARG B N 1
ATOM 1415 C CA . ARG B 1 14 ? 3.148 14.109 13.547 1 97.56 14 ARG B CA 1
ATOM 1416 C C . ARG B 1 14 ? 2.488 13.367 12.391 1 97.56 14 ARG B C 1
ATOM 1418 O O . ARG B 1 14 ? 1.438 12.742 12.562 1 97.56 14 ARG B O 1
ATOM 1425 N N . LEU B 1 15 ? 3.082 13.414 11.234 1 98.25 15 LEU B N 1
ATOM 1426 C CA . LEU B 1 15 ? 2.512 12.859 10.016 1 98.25 15 LEU B CA 1
ATOM 1427 C C . LEU B 1 15 ? 2.775 11.359 9.922 1 98.25 15 LEU B C 1
ATOM 1429 O O . LEU B 1 15 ? 2.021 10.633 9.273 1 98.25 15 LEU B O 1
ATOM 1433 N N . ALA B 1 16 ? 3.832 10.875 10.547 1 98.69 16 ALA B N 1
ATOM 1434 C CA . ALA B 1 16 ? 4.414 9.547 10.32 1 98.69 16 ALA B CA 1
ATOM 1435 C C . ALA B 1 16 ? 3.379 8.453 10.555 1 98.69 16 ALA B C 1
ATOM 1437 O O . ALA B 1 16 ? 3.268 7.516 9.766 1 98.69 16 ALA B O 1
ATOM 1438 N N . PRO B 1 17 ? 2.555 8.508 11.617 1 98.88 17 PRO B N 1
ATOM 1439 C CA . PRO B 1 17 ? 1.587 7.426 11.828 1 98.88 17 PRO B CA 1
ATOM 1440 C C . PRO B 1 17 ? 0.566 7.324 10.695 1 98.88 17 PRO B C 1
ATOM 1442 O O . PRO B 1 17 ? 0.152 6.223 10.328 1 98.88 17 PRO B O 1
ATOM 1445 N N . ALA B 1 18 ? 0.166 8.469 10.141 1 98.88 18 ALA B N 1
ATOM 1446 C CA . ALA B 1 18 ? -0.792 8.445 9.039 1 98.88 18 ALA B CA 1
ATOM 1447 C C . ALA B 1 18 ? -0.158 7.871 7.777 1 98.88 18 ALA B C 1
ATOM 1449 O O . ALA B 1 18 ? -0.798 7.117 7.039 1 98.88 18 ALA B O 1
ATOM 1450 N N . ILE B 1 19 ? 1.06 8.172 7.539 1 98.88 19 ILE B N 1
ATOM 1451 C CA . ILE B 1 19 ? 1.774 7.688 6.363 1 98.88 19 ILE B CA 1
ATOM 1452 C C . ILE B 1 19 ? 1.992 6.18 6.48 1 98.88 19 ILE B C 1
ATOM 1454 O O . ILE B 1 19 ? 1.625 5.422 5.582 1 98.88 19 ILE B O 1
ATOM 1458 N N . SER B 1 20 ? 2.498 5.738 7.613 1 98.94 20 SER B N 1
ATOM 1459 C CA . SER B 1 20 ? 2.814 4.324 7.777 1 98.94 20 SER B CA 1
ATOM 1460 C C . SER B 1 20 ? 1.547 3.48 7.875 1 98.94 20 SER B C 1
ATOM 1462 O O . SER B 1 20 ? 1.51 2.35 7.387 1 98.94 20 SER B O 1
ATOM 1464 N N . SER B 1 21 ? 0.513 3.996 8.477 1 98.94 21 SER B N 1
ATOM 1465 C CA . SER B 1 21 ? -0.73 3.234 8.539 1 98.94 21 SER B CA 1
ATOM 1466 C C . SER B 1 21 ? -1.41 3.17 7.176 1 98.94 21 SER B C 1
ATOM 1468 O O . SER B 1 21 ? -2.1 2.197 6.863 1 98.94 21 SER B O 1
ATOM 1470 N N . THR B 1 22 ? -1.243 4.16 6.316 1 98.94 22 THR B N 1
ATOM 1471 C CA . THR B 1 22 ? -1.708 4.074 4.938 1 98.94 22 THR B CA 1
ATOM 1472 C C . THR B 1 22 ? -0.998 2.947 4.195 1 98.94 22 THR B C 1
ATOM 1474 O O . THR B 1 22 ? -1.637 2.156 3.498 1 98.94 22 THR B O 1
ATOM 1477 N N . ALA B 1 23 ? 0.287 2.924 4.391 1 98.81 23 ALA B N 1
ATOM 1478 C CA . ALA B 1 23 ? 1.057 1.855 3.76 1 98.81 23 ALA B CA 1
ATOM 1479 C C . ALA B 1 23 ? 0.594 0.485 4.246 1 98.81 23 ALA B C 1
ATOM 1481 O O . ALA B 1 23 ? 0.377 -0.425 3.441 1 98.81 23 ALA B O 1
ATOM 1482 N N . SER B 1 24 ? 0.444 0.389 5.547 1 98.75 24 SER B N 1
ATOM 1483 C CA . SER B 1 24 ? 0.02 -0.877 6.137 1 98.75 24 SER B CA 1
ATOM 1484 C C . SER B 1 24 ? -1.351 -1.298 5.617 1 98.75 24 SER B C 1
ATOM 1486 O O . SER B 1 24 ? -1.554 -2.459 5.258 1 98.75 24 SER B O 1
ATOM 1488 N N . LEU B 1 25 ? -2.25 -0.396 5.562 1 98.69 25 LEU B N 1
ATOM 1489 C CA . LEU B 1 25 ? -3.596 -0.703 5.09 1 98.69 25 LEU B CA 1
ATOM 1490 C C . LEU B 1 25 ? -3.582 -1.069 3.609 1 98.69 25 LEU B C 1
ATOM 1492 O O . LEU B 1 25 ? -4.25 -2.018 3.195 1 98.69 25 LEU B O 1
ATOM 1496 N N . THR B 1 26 ? -2.857 -0.315 2.809 1 98.31 26 THR B N 1
ATOM 1497 C CA . THR B 1 26 ? -2.75 -0.592 1.381 1 98.31 26 THR B CA 1
ATOM 1498 C C . THR B 1 26 ? -2.154 -1.978 1.143 1 98.31 26 THR B C 1
ATOM 1500 O O . THR B 1 26 ? -2.629 -2.723 0.284 1 98.31 26 THR B O 1
ATOM 1503 N N . LEU B 1 27 ? -1.149 -2.277 1.922 1 97.25 27 LEU B N 1
ATOM 1504 C CA . LEU B 1 27 ? -0.532 -3.596 1.835 1 97.25 27 LEU B CA 1
ATOM 1505 C C . LEU B 1 27 ? -1.548 -4.691 2.141 1 97.25 27 LEU B C 1
ATOM 1507 O O . LEU B 1 27 ? -1.66 -5.668 1.394 1 97.25 27 LEU B O 1
ATOM 1511 N N . ALA B 1 28 ? -2.252 -4.523 3.188 1 97 28 ALA B N 1
ATOM 1512 C CA . ALA B 1 28 ? -3.248 -5.512 3.592 1 97 28 ALA B CA 1
ATOM 1513 C C . ALA B 1 28 ? -4.32 -5.684 2.52 1 97 28 ALA B C 1
ATOM 1515 O O . ALA B 1 28 ? -4.715 -6.805 2.201 1 97 28 ALA B O 1
ATOM 1516 N N . TRP B 1 29 ? -4.754 -4.617 1.994 1 95.62 29 TRP B N 1
ATOM 1517 C CA . TRP B 1 29 ? -5.789 -4.617 0.968 1 95.62 29 TRP B CA 1
ATOM 1518 C C . TRP B 1 29 ? -5.297 -5.297 -0.305 1 95.62 29 TRP B C 1
ATOM 1520 O O . TRP B 1 29 ? -5.969 -6.172 -0.852 1 95.62 29 TRP B O 1
ATOM 1530 N N . ASP B 1 30 ? -4.191 -4.871 -0.769 1 95.88 30 ASP B N 1
ATOM 1531 C CA . ASP B 1 30 ? -3.637 -5.391 -2.014 1 95.88 30 ASP B CA 1
ATOM 1532 C C . ASP B 1 30 ? -3.354 -6.887 -1.909 1 95.88 30 ASP B C 1
ATOM 1534 O O . ASP B 1 30 ? -3.719 -7.656 -2.799 1 95.88 30 ASP B O 1
ATOM 1538 N N . GLN B 1 31 ? -2.711 -7.273 -0.841 1 96.25 31 GLN B N 1
ATOM 1539 C CA . GLN B 1 31 ? -2.357 -8.672 -0.646 1 96.25 31 GLN B CA 1
ATOM 1540 C C . GLN B 1 31 ? -3.605 -9.539 -0.508 1 96.25 31 GLN B C 1
ATOM 1542 O O . GLN B 1 31 ? -3.633 -10.68 -0.982 1 96.25 31 GLN B O 1
ATOM 1547 N N . HIS B 1 32 ? -4.637 -9.031 0.142 1 96.06 32 HIS B N 1
ATOM 1548 C CA . HIS B 1 32 ? -5.887 -9.773 0.273 1 96.06 32 HIS B CA 1
ATOM 1549 C C . HIS B 1 32 ? -6.484 -10.094 -1.094 1 96.06 32 HIS B C 1
ATOM 1551 O O . HIS B 1 32 ? -6.824 -11.242 -1.371 1 96.06 32 HIS B O 1
ATOM 1557 N N . TRP B 1 33 ? -6.523 -9.141 -1.925 1 94.38 33 TRP B N 1
ATOM 1558 C CA . TRP B 1 33 ? -7.145 -9.32 -3.232 1 94.38 33 TRP B CA 1
ATOM 1559 C C . TRP B 1 33 ? -6.27 -10.188 -4.137 1 94.38 33 TRP B C 1
ATOM 1561 O O . TRP B 1 33 ? -6.773 -11.055 -4.855 1 94.38 33 TRP B O 1
ATOM 1571 N N . MET B 1 34 ? -5 -9.992 -4.141 1 95.19 34 MET B N 1
ATOM 1572 C CA . MET B 1 34 ? -4.086 -10.773 -4.969 1 95.19 34 MET B CA 1
ATOM 1573 C C . MET B 1 34 ? -4.121 -12.242 -4.57 1 95.19 34 MET B C 1
ATOM 1575 O O . MET B 1 34 ? -4.176 -13.125 -5.43 1 95.19 34 MET B O 1
ATOM 1579 N N . LEU B 1 35 ? -4.113 -12.539 -3.283 1 97.12 35 LEU B N 1
ATOM 1580 C CA . LEU B 1 35 ? -4.121 -13.922 -2.799 1 97.12 35 LEU B CA 1
ATOM 1581 C C . LEU B 1 35 ? -5.469 -14.578 -3.059 1 97.12 35 LEU B C 1
ATOM 1583 O O . LEU B 1 35 ? -5.539 -15.789 -3.289 1 97.12 35 LEU B O 1
ATOM 1587 N N . ARG B 1 36 ? -6.5 -13.789 -3.035 1 97.5 36 ARG B N 1
ATOM 1588 C CA . ARG B 1 36 ? -7.824 -14.32 -3.342 1 97.5 36 ARG B CA 1
ATOM 1589 C C . ARG B 1 36 ? -7.871 -14.906 -4.75 1 97.5 36 ARG B C 1
ATOM 1591 O O . ARG B 1 36 ? -8.641 -15.828 -5.023 1 97.5 36 ARG B O 1
ATOM 1598 N N . ILE B 1 37 ? -7.062 -14.445 -5.664 1 97.56 37 ILE B N 1
ATOM 1599 C CA . ILE B 1 37 ? -7.039 -14.922 -7.047 1 97.56 37 ILE B CA 1
ATOM 1600 C C . ILE B 1 37 ? -6.641 -16.391 -7.078 1 97.56 37 ILE B C 1
ATOM 1602 O O . ILE B 1 37 ? -7.145 -17.156 -7.902 1 97.56 37 ILE B O 1
ATOM 1606 N N . PHE B 1 38 ? -5.781 -16.859 -6.16 1 97.62 38 PHE B N 1
ATOM 1607 C CA . PHE B 1 38 ? -5.367 -18.25 -6.094 1 97.62 38 PHE B CA 1
ATOM 1608 C C . PHE B 1 38 ? -6.555 -19.156 -5.758 1 97.62 38 PHE B C 1
ATOM 1610 O O . PHE B 1 38 ? -6.488 -20.375 -5.945 1 97.62 38 PHE B O 1
ATOM 1617 N N . THR B 1 39 ? -7.59 -18.562 -5.223 1 97.69 39 THR B N 1
ATOM 1618 C CA . THR B 1 39 ? -8.711 -19.375 -4.746 1 97.69 39 THR B CA 1
ATOM 1619 C C . THR B 1 39 ? -9.812 -19.438 -5.797 1 97.69 39 THR B C 1
ATOM 1621 O O . THR B 1 39 ? -10.875 -20.016 -5.559 1 97.69 39 THR B O 1
ATOM 1624 N N . LEU B 1 40 ? -9.641 -18.781 -6.922 1 96.94 40 LEU B N 1
ATOM 1625 C CA . LEU B 1 40 ? -10.633 -18.859 -7.992 1 96.94 40 LEU B CA 1
ATOM 1626 C C . LEU B 1 40 ? -10.867 -20.312 -8.414 1 96.94 40 LEU B C 1
ATOM 1628 O O . LEU B 1 40 ? -9.922 -21.094 -8.492 1 96.94 40 LEU B O 1
ATOM 1632 N N . PRO B 1 41 ? -12.117 -20.688 -8.664 1 96.5 41 PRO B N 1
ATOM 1633 C CA . PRO B 1 41 ? -12.438 -22.078 -8.984 1 96.5 41 PRO B CA 1
ATOM 1634 C C . PRO B 1 41 ? -11.641 -22.609 -10.172 1 96.5 41 PRO B C 1
ATOM 1636 O O . PRO B 1 41 ? -11.18 -23.75 -10.148 1 96.5 41 PRO B O 1
ATOM 1639 N N . GLU B 1 42 ? -11.414 -21.844 -11.18 1 95.44 42 GLU B N 1
ATOM 1640 C CA . GLU B 1 42 ? -10.727 -22.281 -12.391 1 95.44 42 GLU B CA 1
ATOM 1641 C C . GLU B 1 42 ? -9.234 -22.484 -12.141 1 95.44 42 GLU B C 1
ATOM 1643 O O . GLU B 1 42 ? -8.539 -23.094 -12.953 1 95.44 42 GLU B O 1
ATOM 1648 N N . LEU B 1 43 ? -8.719 -22.016 -11.008 1 96.06 43 LEU B N 1
ATOM 1649 C CA . LEU B 1 43 ? -7.297 -22.109 -10.703 1 96.06 43 LEU B CA 1
ATOM 1650 C C . LEU B 1 43 ? -7.062 -23.031 -9.508 1 96.06 43 LEU B C 1
ATOM 1652 O O . LEU B 1 43 ? -5.914 -23.297 -9.148 1 96.06 43 LEU B O 1
ATOM 1656 N N . GLU B 1 44 ? -8.102 -23.484 -8.906 1 95.81 44 GLU B N 1
ATOM 1657 C CA . GLU B 1 44 ? -8.008 -24.125 -7.598 1 95.81 44 GLU B CA 1
ATOM 1658 C C . GLU B 1 44 ? -7.102 -25.344 -7.648 1 95.81 44 GLU B C 1
ATOM 1660 O O . GLU B 1 44 ? -6.219 -25.5 -6.801 1 95.81 44 GLU B O 1
ATOM 1665 N N . LEU B 1 45 ? -7.211 -26.25 -8.625 1 94.06 45 LEU B N 1
ATOM 1666 C CA . LEU B 1 45 ? -6.414 -27.469 -8.711 1 94.06 45 LEU B CA 1
ATOM 1667 C C . LEU B 1 45 ? -4.938 -27.141 -8.875 1 94.06 45 LEU B C 1
ATOM 1669 O O . LEU B 1 45 ? -4.09 -27.672 -8.156 1 94.06 45 LEU B O 1
ATOM 1673 N N . ASP B 1 46 ? -4.648 -26.25 -9.789 1 93.81 46 ASP B N 1
ATOM 1674 C CA . ASP B 1 46 ? -3.264 -25.844 -10.016 1 93.81 46 ASP B CA 1
ATOM 1675 C C . ASP B 1 46 ? -2.705 -25.094 -8.805 1 93.81 46 ASP B C 1
ATOM 1677 O O . ASP B 1 46 ? -1.525 -25.234 -8.477 1 93.81 46 ASP B O 1
ATOM 1681 N N . SER B 1 47 ? -3.551 -24.328 -8.172 1 96.12 47 SER B N 1
ATOM 1682 C CA . SER B 1 47 ? -3.121 -23.562 -7.008 1 96.12 47 SER B CA 1
ATOM 1683 C C . SER B 1 47 ? -2.729 -24.469 -5.852 1 96.12 47 SER B C 1
ATOM 1685 O O . SER B 1 47 ? -1.8 -24.172 -5.102 1 96.12 47 SER B O 1
ATOM 1687 N N . ASN B 1 48 ? -3.426 -25.516 -5.766 1 96 48 ASN B N 1
ATOM 1688 C CA . ASN B 1 48 ? -3.094 -26.453 -4.695 1 96 48 ASN B CA 1
ATOM 1689 C C . ASN B 1 48 ? -1.654 -26.938 -4.805 1 96 48 ASN B C 1
ATOM 1691 O O . ASN B 1 48 ? -0.982 -27.141 -3.793 1 96 48 ASN B O 1
ATOM 1695 N N . LEU B 1 49 ? -1.212 -27.125 -5.973 1 91.94 49 LEU B N 1
ATOM 1696 C CA . LEU B 1 49 ? 0.141 -27.625 -6.199 1 91.94 49 LEU B CA 1
ATOM 1697 C C . LEU B 1 49 ? 1.147 -26.484 -6.195 1 91.94 49 LEU B C 1
ATOM 1699 O O . LEU B 1 49 ? 2.299 -26.656 -5.793 1 91.94 49 LEU B O 1
ATOM 1703 N N . TYR B 1 50 ? 0.736 -25.375 -6.574 1 94.19 50 TYR B N 1
ATOM 1704 C CA . TYR B 1 50 ? 1.588 -24.203 -6.816 1 94.19 50 TYR B CA 1
ATOM 1705 C C . TYR B 1 50 ? 1.822 -23.422 -5.531 1 94.19 50 TYR B C 1
ATOM 1707 O O . TYR B 1 50 ? 2.924 -22.922 -5.293 1 94.19 50 TYR B O 1
ATOM 1715 N N . LEU B 1 51 ? 0.942 -23.391 -4.629 1 95.62 51 LEU B N 1
ATOM 1716 C CA . LEU B 1 51 ? 0.837 -22.453 -3.512 1 95.62 51 LEU B CA 1
ATOM 1717 C C . LEU B 1 51 ? 1.927 -22.719 -2.477 1 95.62 51 LEU B C 1
ATOM 1719 O O . LEU B 1 51 ? 2.518 -21.781 -1.937 1 95.62 51 LEU B O 1
ATOM 1723 N N . PRO B 1 52 ? 2.221 -23.906 -2.16 1 96 52 PRO B N 1
ATOM 1724 C CA . PRO B 1 52 ? 3.191 -24.125 -1.085 1 96 52 PRO B CA 1
ATOM 1725 C C . PRO B 1 52 ? 4.523 -23.422 -1.347 1 96 52 PRO B C 1
ATOM 1727 O O . PRO B 1 52 ? 5.012 -22.688 -0.49 1 96 52 PRO B O 1
ATOM 1730 N N . LYS B 1 53 ? 5.062 -23.547 -2.482 1 95.19 53 LYS B N 1
ATOM 1731 C CA . LYS B 1 53 ? 6.336 -22.906 -2.805 1 95.19 53 LYS B CA 1
ATOM 1732 C C . LYS B 1 53 ? 6.164 -21.406 -2.971 1 95.19 53 LYS B C 1
ATOM 1734 O O . LYS B 1 53 ? 6.965 -20.625 -2.455 1 95.19 53 LYS B O 1
ATOM 1739 N N . TRP B 1 54 ? 5.16 -21.031 -3.686 1 96.69 54 TRP B N 1
ATOM 1740 C CA . TRP B 1 54 ? 4.902 -19.609 -3.912 1 96.69 54 TRP B CA 1
ATOM 1741 C C . TRP B 1 54 ? 4.645 -18.875 -2.596 1 96.69 54 TRP B C 1
ATOM 1743 O O . TRP B 1 54 ? 5.195 -17.812 -2.354 1 96.69 54 TRP B O 1
ATOM 1753 N N . PHE B 1 55 ? 3.83 -19.453 -1.741 1 96.88 55 PHE B N 1
ATOM 1754 C CA . PHE B 1 55 ? 3.428 -18.828 -0.484 1 96.88 55 PHE B CA 1
ATOM 1755 C C . PHE B 1 55 ? 4.609 -18.734 0.475 1 96.88 55 PHE B C 1
ATOM 1757 O O . PHE B 1 55 ? 4.719 -17.781 1.243 1 96.88 55 PHE B O 1
ATOM 1764 N N . HIS B 1 56 ? 5.469 -19.688 0.473 1 96.38 56 HIS B N 1
ATOM 1765 C CA . HIS B 1 56 ? 6.688 -19.625 1.27 1 96.38 56 HIS B CA 1
ATOM 1766 C C . HIS B 1 56 ? 7.52 -18.406 0.903 1 96.38 56 HIS B C 1
ATOM 1768 O O . HIS B 1 56 ? 7.953 -17.656 1.782 1 96.38 56 HIS B O 1
ATOM 1774 N N . ALA B 1 57 ? 7.695 -18.188 -0.359 1 96.44 57 ALA B N 1
ATOM 1775 C CA . ALA B 1 57 ? 8.453 -17.031 -0.837 1 96.44 57 ALA B CA 1
ATOM 1776 C C . ALA B 1 57 ? 7.723 -15.734 -0.522 1 96.44 57 ALA B C 1
ATOM 1778 O O . ALA B 1 57 ? 8.344 -14.75 -0.111 1 96.44 57 ALA B O 1
ATOM 1779 N N . PHE B 1 58 ? 6.41 -15.734 -0.743 1 96.81 58 PHE B N 1
ATOM 1780 C CA . PHE B 1 58 ? 5.57 -14.57 -0.479 1 96.81 58 PHE B CA 1
ATOM 1781 C C . PHE B 1 58 ? 5.684 -14.141 0.977 1 96.81 58 PHE B C 1
ATOM 1783 O O . PHE B 1 58 ? 5.898 -12.961 1.265 1 96.81 58 PHE B O 1
ATOM 1790 N N . PHE B 1 59 ? 5.578 -15.055 1.941 1 94.31 59 PHE B N 1
ATOM 1791 C CA . PHE B 1 59 ? 5.574 -14.742 3.363 1 94.31 59 PHE B CA 1
ATOM 1792 C C . PHE B 1 59 ? 6.957 -14.297 3.822 1 94.31 59 PHE B C 1
ATOM 1794 O O . PHE B 1 59 ? 7.082 -13.352 4.609 1 94.31 59 PHE B O 1
ATOM 1801 N N . ARG B 1 60 ? 7.949 -14.883 3.361 1 91.62 60 ARG B N 1
ATOM 1802 C CA . ARG B 1 60 ? 9.32 -14.508 3.699 1 91.62 60 ARG B CA 1
ATOM 1803 C C . ARG B 1 60 ? 9.625 -13.094 3.23 1 91.62 60 ARG B C 1
ATOM 1805 O O . ARG B 1 60 ? 10.242 -12.312 3.961 1 91.62 60 ARG B O 1
ATOM 1812 N N . ALA B 1 61 ? 9.148 -12.734 2.1 1 90.06 61 ALA B N 1
ATOM 1813 C CA . ALA B 1 61 ? 9.438 -11.43 1.514 1 90.06 61 ALA B CA 1
ATOM 1814 C C . ALA B 1 61 ? 8.523 -10.352 2.102 1 90.06 61 ALA B C 1
ATOM 1816 O O . ALA B 1 61 ? 8.93 -9.188 2.223 1 90.06 61 ALA B O 1
ATOM 1817 N N . GLY B 1 62 ? 7.328 -10.695 2.393 1 92.38 62 GLY B N 1
ATOM 1818 C CA . GLY B 1 62 ? 6.332 -9.719 2.793 1 92.38 62 GLY B CA 1
ATOM 1819 C C . GLY B 1 62 ? 6.352 -9.422 4.281 1 92.38 62 GLY B C 1
ATOM 1820 O O . GLY B 1 62 ? 5.996 -8.32 4.703 1 92.38 62 GLY B O 1
ATOM 1821 N N . LEU B 1 63 ? 6.754 -10.352 5.082 1 94.62 63 LEU B N 1
ATOM 1822 C CA . LEU B 1 63 ? 6.664 -10.25 6.535 1 94.62 63 LEU B CA 1
ATOM 1823 C C . LEU B 1 63 ? 7.465 -9.055 7.047 1 94.62 63 LEU B C 1
ATOM 1825 O O . LEU B 1 63 ? 6.969 -8.273 7.863 1 94.62 63 LEU B O 1
ATOM 1829 N N . PRO B 1 64 ? 8.68 -8.75 6.609 1 96.12 64 PRO B N 1
ATOM 1830 C CA . PRO B 1 64 ? 9.438 -7.594 7.098 1 96.12 64 PRO B CA 1
ATOM 1831 C C . PRO B 1 64 ? 8.719 -6.27 6.855 1 96.12 64 PRO B C 1
ATOM 1833 O O . PRO B 1 64 ? 8.742 -5.383 7.711 1 96.12 64 PRO B O 1
ATOM 1836 N N . SER B 1 65 ? 8.086 -6.098 5.656 1 96.5 65 SER B N 1
ATOM 1837 C CA . SER B 1 65 ? 7.391 -4.852 5.367 1 96.5 65 SER B CA 1
ATOM 1838 C C . SER B 1 65 ? 6.199 -4.656 6.301 1 96.5 65 SER B C 1
ATOM 1840 O O . SER B 1 65 ? 5.953 -3.545 6.777 1 96.5 65 SER B O 1
ATOM 1842 N N . VAL B 1 66 ? 5.473 -5.738 6.574 1 97.06 66 VAL B N 1
ATOM 1843 C CA . VAL B 1 66 ? 4.336 -5.664 7.488 1 97.06 66 VAL B CA 1
ATOM 1844 C C . VAL B 1 66 ? 4.812 -5.219 8.867 1 97.06 66 VAL B C 1
ATOM 1846 O O . VAL B 1 66 ? 4.281 -4.262 9.438 1 97.06 66 VAL B O 1
ATOM 1849 N N . LEU B 1 67 ? 5.836 -5.816 9.359 1 97.88 67 LEU B N 1
ATOM 1850 C CA . LEU B 1 67 ? 6.352 -5.508 10.688 1 97.88 67 LEU B CA 1
ATOM 1851 C C . LEU B 1 67 ? 6.93 -4.098 10.734 1 97.88 67 LEU B C 1
ATOM 1853 O O . LEU B 1 67 ? 6.793 -3.396 11.734 1 97.88 67 LEU B O 1
ATOM 1857 N N . ALA B 1 68 ? 7.562 -3.736 9.672 1 98.44 68 ALA B N 1
ATOM 1858 C CA . ALA B 1 68 ? 8.172 -2.408 9.625 1 98.44 68 ALA B CA 1
ATOM 1859 C C . ALA B 1 68 ? 7.102 -1.317 9.695 1 98.44 68 ALA B C 1
ATOM 1861 O O . ALA B 1 68 ? 7.219 -0.381 10.492 1 98.44 68 ALA B O 1
ATOM 1862 N N . PHE B 1 69 ? 6.07 -1.411 8.898 1 98.69 69 PHE B N 1
ATOM 1863 C CA . PHE B 1 69 ? 5.043 -0.377 8.883 1 98.69 69 PHE B CA 1
ATOM 1864 C C . PHE B 1 69 ? 4.301 -0.335 10.219 1 98.69 69 PHE B C 1
ATOM 1866 O O . PHE B 1 69 ? 3.98 0.744 10.719 1 98.69 69 PHE B O 1
ATOM 1873 N N . LEU B 1 70 ? 4.02 -1.503 10.773 1 98.81 70 LEU B N 1
ATOM 1874 C CA . LEU B 1 70 ? 3.373 -1.553 12.078 1 98.81 70 LEU B CA 1
ATOM 1875 C C . LEU B 1 70 ? 4.25 -0.901 13.148 1 98.81 70 LEU B C 1
ATOM 1877 O O . LEU B 1 70 ? 3.764 -0.105 13.953 1 98.81 70 LEU B O 1
ATOM 1881 N N . SER B 1 71 ? 5.516 -1.25 13.148 1 98.81 71 SER B N 1
ATOM 1882 C CA . SER B 1 71 ? 6.453 -0.712 14.133 1 98.81 71 SER B CA 1
ATOM 1883 C C . SER B 1 71 ? 6.562 0.805 14.016 1 98.81 71 SER B C 1
ATOM 1885 O O . SER B 1 71 ? 6.582 1.509 15.023 1 98.81 71 SER B O 1
ATOM 1887 N N . VAL B 1 72 ? 6.637 1.305 12.812 1 98.88 72 VAL B N 1
ATOM 1888 C CA . VAL B 1 72 ? 6.734 2.746 12.602 1 98.88 72 VAL B CA 1
ATOM 1889 C C . VAL B 1 72 ? 5.473 3.43 13.125 1 98.88 72 VAL B C 1
ATOM 1891 O O . VAL B 1 72 ? 5.551 4.449 13.812 1 98.88 72 VAL B O 1
ATOM 1894 N N . THR B 1 73 ? 4.324 2.891 12.805 1 98.94 73 THR B N 1
ATOM 1895 C CA . THR B 1 73 ? 3.07 3.469 13.273 1 98.94 73 THR B CA 1
ATOM 1896 C C . THR B 1 73 ? 3.02 3.496 14.797 1 98.94 73 THR B C 1
ATOM 1898 O O . THR B 1 73 ? 2.744 4.539 15.398 1 98.94 73 THR B O 1
ATOM 1901 N N . MET B 1 74 ? 3.332 2.4 15.43 1 98.88 74 MET B N 1
ATOM 1902 C CA . MET B 1 74 ? 3.271 2.291 16.891 1 98.88 74 MET B CA 1
ATOM 1903 C C . MET B 1 74 ? 4.281 3.227 17.547 1 98.88 74 MET B C 1
ATOM 1905 O O . MET B 1 74 ? 3.938 3.963 18.469 1 98.88 74 MET B O 1
ATOM 1909 N N . THR B 1 75 ? 5.488 3.164 17.078 1 98.81 75 THR B N 1
ATOM 1910 C CA . THR B 1 75 ? 6.566 3.922 17.688 1 98.81 75 THR B CA 1
ATOM 1911 C C . THR B 1 75 ? 6.352 5.422 17.516 1 98.81 75 THR B C 1
ATOM 1913 O O . THR B 1 75 ? 6.453 6.191 18.469 1 98.81 75 THR B O 1
ATOM 1916 N N . THR B 1 76 ? 6.02 5.848 16.328 1 98.75 76 THR B N 1
ATOM 1917 C CA . THR B 1 76 ? 5.883 7.281 16.078 1 98.75 76 THR B CA 1
ATOM 1918 C C . THR B 1 76 ? 4.625 7.824 16.75 1 98.75 76 THR B C 1
ATOM 1920 O O . THR B 1 76 ? 4.613 8.953 17.25 1 98.75 76 THR B O 1
ATOM 1923 N N . ALA B 1 77 ? 3.539 7.07 16.75 1 98.75 77 ALA B N 1
ATOM 1924 C CA . ALA B 1 77 ? 2.365 7.496 17.516 1 98.75 77 ALA B CA 1
ATOM 1925 C C . ALA B 1 77 ? 2.691 7.652 19 1 98.75 77 ALA B C 1
ATOM 1927 O O . ALA B 1 77 ? 2.293 8.633 19.625 1 98.75 77 ALA B O 1
ATOM 1928 N N . THR B 1 78 ? 3.42 6.73 19.547 1 98.5 78 THR B N 1
ATOM 1929 C CA . THR B 1 78 ? 3.811 6.777 20.953 1 98.5 78 THR B CA 1
ATOM 1930 C C . THR B 1 78 ? 4.719 7.977 21.219 1 98.5 78 THR B C 1
ATOM 1932 O O . THR B 1 78 ? 4.559 8.672 22.234 1 98.5 78 THR B O 1
ATOM 1935 N N . LEU B 1 79 ? 5.629 8.219 20.328 1 98.38 79 LEU B N 1
ATOM 1936 C CA . LEU B 1 79 ? 6.516 9.367 20.469 1 98.38 79 LEU B CA 1
ATOM 1937 C C . LEU B 1 79 ? 5.723 10.672 20.438 1 98.38 79 LEU B C 1
ATOM 1939 O O . LEU B 1 79 ? 6.066 11.633 21.125 1 98.38 79 LEU B O 1
ATOM 1943 N N . ASN B 1 80 ? 4.703 10.75 19.625 1 97.88 80 ASN B N 1
ATOM 1944 C CA . ASN B 1 80 ? 3.822 11.914 19.625 1 97.88 80 ASN B CA 1
ATOM 1945 C C . ASN B 1 80 ? 3.174 12.125 20.984 1 97.88 80 ASN B C 1
ATOM 1947 O O . ASN B 1 80 ? 3.141 13.25 21.484 1 97.88 80 ASN B O 1
ATOM 1951 N N . LEU B 1 81 ? 2.707 11.094 21.578 1 97.62 81 LEU B N 1
ATOM 1952 C CA . LEU B 1 81 ? 2.025 11.172 22.859 1 97.62 81 LEU B CA 1
ATOM 1953 C C . LEU B 1 81 ? 2.965 11.688 23.938 1 97.62 81 LEU B C 1
ATOM 1955 O O . LEU B 1 81 ? 2.545 12.43 24.828 1 97.62 81 LEU B O 1
ATOM 1959 N N . ARG B 1 82 ? 4.176 11.461 23.844 1 96.5 82 ARG B N 1
ATOM 1960 C CA . ARG B 1 82 ? 5.152 11.789 24.875 1 96.5 82 ARG B CA 1
ATOM 1961 C C . ARG B 1 82 ? 5.707 13.195 24.672 1 96.5 82 ARG B C 1
ATOM 1963 O O . ARG B 1 82 ? 6.074 13.867 25.625 1 96.5 82 ARG B O 1
ATOM 1970 N N . SER B 1 83 ? 5.875 13.641 23.484 1 90.69 83 SER B N 1
ATOM 1971 C CA . SER B 1 83 ? 6.594 14.883 23.203 1 90.69 83 S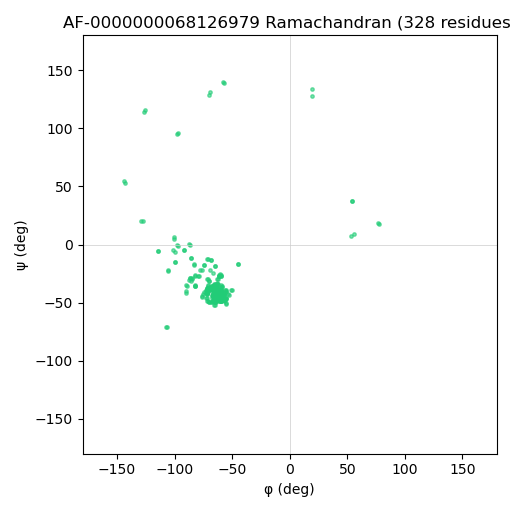ER B CA 1
ATOM 1972 C C . SER B 1 83 ? 5.695 16.094 23.391 1 90.69 83 SER B C 1
ATOM 1974 O O . SER B 1 83 ? 6.16 17.156 23.828 1 90.69 83 SER B O 1
ATOM 1976 N N . GLU B 1 84 ? 4.531 16.109 23.125 1 88.62 84 GLU B N 1
ATOM 1977 C CA . GLU B 1 84 ? 3.656 17.266 23.203 1 88.62 84 GLU B CA 1
ATOM 1978 C C . GLU B 1 84 ? 2.256 16.875 23.672 1 88.62 84 GLU B C 1
ATOM 1980 O O . GLU B 1 84 ? 1.262 17.266 23.047 1 88.62 84 GLU B O 1
ATOM 1985 N N . SER B 1 85 ? 2.207 16.25 24.734 1 93 85 SER B N 1
ATOM 1986 C CA . SER B 1 85 ? 0.963 15.664 25.219 1 93 85 SER B CA 1
ATOM 1987 C C . SER B 1 85 ? -0.087 16.734 25.484 1 93 85 SER B C 1
ATOM 1989 O O . SER B 1 85 ? -1.245 16.594 25.078 1 93 85 SER B O 1
ATOM 1991 N N . LEU B 1 86 ? 0.299 17.844 26.094 1 94.12 86 LEU B N 1
ATOM 1992 C CA . LEU B 1 86 ? -0.65 18.906 26.438 1 94.12 86 LEU B CA 1
ATOM 1993 C C . LEU B 1 86 ? -1.22 19.547 25.188 1 94.12 86 LEU B C 1
ATOM 1995 O O . LEU B 1 86 ? -2.424 19.812 25.109 1 94.12 86 LEU B O 1
ATOM 1999 N N . LEU B 1 87 ? -0.388 19.781 24.281 1 92.88 87 LEU B N 1
ATOM 2000 C CA . LEU B 1 87 ? -0.835 20.359 23.016 1 92.88 87 LEU B CA 1
ATOM 2001 C C . LEU B 1 87 ? -1.812 19.422 22.312 1 92.88 87 LEU B C 1
ATOM 2003 O O . LEU B 1 87 ? -2.848 19.875 21.812 1 92.88 87 LEU B O 1
ATOM 2007 N N . LEU B 1 88 ? -1.505 18.156 22.25 1 96.06 88 LEU B N 1
ATOM 2008 C CA . LEU B 1 88 ? -2.338 17.188 21.562 1 96.06 88 LEU B CA 1
ATOM 2009 C C . LEU B 1 88 ? -3.689 17.031 22.25 1 96.06 88 LEU B C 1
ATOM 2011 O O . LEU B 1 88 ? -4.711 16.828 21.594 1 96.06 88 LEU B O 1
ATOM 2015 N N . LYS B 1 89 ? -3.686 17.062 23.547 1 96.12 89 LYS B N 1
ATOM 2016 C CA . LYS B 1 89 ? -4.953 17.031 24.281 1 96.12 89 LYS B CA 1
ATOM 2017 C C . LYS B 1 89 ? -5.805 18.266 23.953 1 96.12 89 LYS B C 1
ATOM 2019 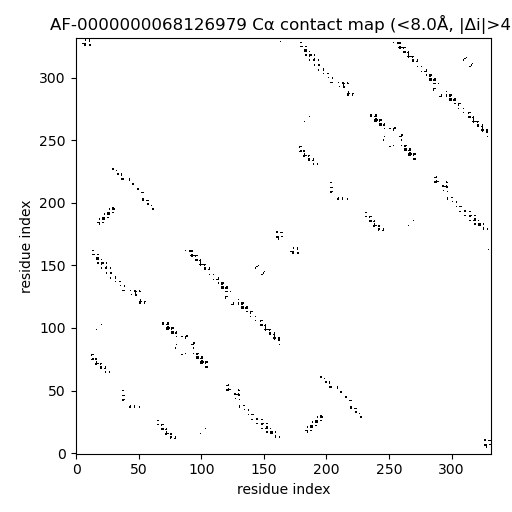O O . LYS B 1 89 ? -7.016 18.141 23.766 1 96.12 89 LYS B O 1
ATOM 2024 N N . ARG B 1 90 ? -5.18 19.406 23.891 1 94.62 90 ARG B N 1
ATOM 2025 C CA . ARG B 1 90 ? -5.887 20.641 23.562 1 94.62 90 ARG B CA 1
ATOM 2026 C C . ARG B 1 90 ? -6.48 20.562 22.156 1 94.62 90 ARG B C 1
ATOM 2028 O O . ARG B 1 90 ? -7.574 21.078 21.922 1 94.62 90 ARG B O 1
ATOM 2035 N N . ARG B 1 91 ? -5.797 19.906 21.312 1 93.94 91 ARG B N 1
ATOM 2036 C CA . ARG B 1 91 ? -6.234 19.797 19.922 1 93.94 91 ARG B CA 1
ATOM 2037 C C . ARG B 1 91 ? -7.219 18.641 19.75 1 93.94 91 ARG B C 1
ATOM 2039 O O . ARG B 1 91 ? -7.789 18.469 18.672 1 93.94 91 ARG B O 1
ATOM 2046 N N . GLY B 1 92 ? -7.332 17.781 20.797 1 95 92 GLY B N 1
ATOM 2047 C CA . GLY B 1 92 ? -8.227 16.625 20.719 1 95 92 GLY B CA 1
ATOM 2048 C C . GLY B 1 92 ? -7.66 15.492 19.891 1 95 92 GLY B C 1
ATOM 2049 O O . GLY B 1 92 ? -8.406 14.648 19.391 1 95 92 GLY B O 1
ATOM 2050 N N . SER B 1 93 ? -6.348 15.539 19.688 1 97 93 SER B N 1
ATOM 2051 C CA . SER B 1 93 ? -5.73 14.516 18.844 1 97 93 SER B CA 1
ATOM 2052 C C . SER B 1 93 ? -5.078 13.422 19.688 1 97 93 SER B C 1
ATOM 2054 O O . SER B 1 93 ? -4.809 12.328 19.188 1 97 93 SER B O 1
ATOM 2056 N N . TYR B 1 94 ? -4.891 13.68 20.969 1 97.94 94 TYR B N 1
ATOM 2057 C CA . TYR B 1 94 ? -4.121 12.797 21.844 1 97.94 94 TYR B CA 1
ATOM 2058 C C . TYR B 1 94 ? -4.684 11.383 21.812 1 97.94 94 TYR B C 1
ATOM 2060 O O . TYR B 1 94 ? -3.959 10.43 21.516 1 97.94 94 TYR B O 1
ATOM 2068 N N . TYR B 1 95 ? -5.914 11.195 21.984 1 98.25 95 TYR B N 1
ATOM 2069 C CA . TYR B 1 95 ? -6.512 9.867 22.125 1 98.25 95 TYR B CA 1
ATOM 2070 C C . TYR B 1 95 ? -6.637 9.195 20.766 1 98.25 95 TYR B C 1
ATOM 2072 O O . TYR B 1 95 ? -6.758 7.969 20.672 1 98.25 95 TYR B O 1
ATOM 2080 N N . TRP B 1 96 ? -6.637 9.945 19.734 1 98.38 96 TRP B N 1
ATOM 2081 C CA . TRP B 1 96 ? -6.625 9.359 18.406 1 98.38 96 TRP B CA 1
ATOM 2082 C C . TRP B 1 96 ? -5.266 8.758 18.078 1 98.38 96 TRP B C 1
ATOM 2084 O O . TRP B 1 96 ? -5.18 7.684 17.469 1 98.38 96 TRP B O 1
ATOM 2094 N N . TYR B 1 97 ? -4.176 9.461 18.5 1 98.62 97 TYR B N 1
ATOM 2095 C CA . TYR B 1 97 ? -2.854 8.852 18.375 1 98.62 97 TYR B CA 1
ATOM 2096 C C . TYR B 1 97 ? -2.76 7.582 19.203 1 98.62 97 TYR B C 1
ATOM 2098 O O . TYR B 1 97 ? -2.227 6.57 18.75 1 98.62 97 TYR B O 1
ATOM 2106 N N . ALA B 1 98 ? -3.275 7.598 20.391 1 98.81 98 ALA B N 1
ATOM 2107 C CA . ALA B 1 98 ? -3.23 6.438 21.266 1 98.81 98 ALA B CA 1
ATOM 2108 C C . ALA B 1 98 ? -4.012 5.266 20.672 1 98.81 98 ALA B C 1
ATOM 2110 O O . ALA B 1 98 ? -3.527 4.133 20.656 1 98.81 98 ALA B O 1
ATOM 2111 N N . ALA B 1 99 ? -5.191 5.539 20.203 1 98.88 99 ALA B N 1
ATOM 2112 C CA . ALA B 1 99 ? -6.023 4.504 19.594 1 98.88 99 ALA B CA 1
ATOM 2113 C C . ALA B 1 99 ? -5.367 3.941 18.344 1 98.88 99 ALA B C 1
ATOM 2115 O O . ALA B 1 99 ? -5.418 2.734 18.094 1 98.88 99 ALA B O 1
ATOM 2116 N N . GLY B 1 100 ? -4.766 4.836 17.5 1 98.88 100 GLY B N 1
ATOM 2117 C CA . GLY B 1 100 ? -4.043 4.371 16.328 1 98.88 100 GLY B CA 1
ATOM 2118 C C . GLY B 1 100 ? -2.914 3.416 16.672 1 98.88 100 GLY B C 1
ATOM 2119 O O . GLY B 1 100 ? -2.771 2.369 16.031 1 98.88 100 GLY B O 1
ATOM 2120 N N . ALA B 1 101 ? -2.146 3.77 17.672 1 98.88 101 ALA B N 1
ATOM 2121 C CA . ALA B 1 101 ? -1.058 2.904 18.109 1 98.88 101 ALA B CA 1
ATOM 2122 C C . ALA B 1 101 ? -1.592 1.571 18.641 1 98.88 101 ALA B C 1
ATOM 2124 O O . ALA B 1 101 ? -1.053 0.511 18.312 1 98.88 101 ALA B O 1
ATOM 2125 N N . ALA B 1 102 ? -2.648 1.607 19.438 1 98.88 102 ALA B N 1
ATOM 2126 C CA . ALA B 1 102 ? -3.234 0.403 20.016 1 98.88 102 ALA B CA 1
ATOM 2127 C C . ALA B 1 102 ? -3.783 -0.52 18.938 1 98.88 102 ALA B C 1
ATOM 2129 O O . ALA B 1 102 ? -3.594 -1.736 18.984 1 98.88 102 ALA B O 1
ATOM 2130 N N . LEU B 1 103 ? -4.445 0.058 17.984 1 98.94 103 LEU B N 1
ATOM 2131 C CA . LEU B 1 103 ? -5.012 -0.746 16.906 1 98.94 103 LEU B CA 1
ATOM 2132 C C . LEU B 1 103 ? -3.908 -1.312 16.016 1 98.94 103 LEU B C 1
ATOM 2134 O O . LEU B 1 103 ? -4.012 -2.445 15.539 1 98.94 103 LEU B O 1
ATOM 2138 N N . ALA B 1 104 ? -2.883 -0.536 15.742 1 98.88 104 ALA B N 1
ATOM 2139 C CA . ALA B 1 104 ? -1.736 -1.094 15.031 1 98.88 104 ALA B CA 1
ATOM 2140 C C . ALA B 1 104 ? -1.154 -2.291 15.773 1 98.88 104 ALA B C 1
ATOM 2142 O O . ALA B 1 104 ? -0.849 -3.32 15.172 1 98.88 104 ALA B O 1
ATOM 2143 N N . ALA B 1 105 ? -1.025 -2.221 17.094 1 98.62 105 ALA B N 1
ATOM 2144 C CA . ALA B 1 105 ? -0.563 -3.342 17.906 1 98.62 105 ALA B CA 1
ATOM 2145 C C . ALA B 1 105 ? -1.551 -4.504 17.844 1 98.62 105 ALA B C 1
ATOM 2147 O O . ALA B 1 105 ? -1.149 -5.668 17.875 1 98.62 105 ALA B O 1
ATOM 2148 N N . GLY B 1 106 ? -2.807 -4.137 17.781 1 98.62 106 GLY B N 1
ATOM 2149 C CA . GLY B 1 106 ? -3.857 -5.145 17.734 1 98.62 106 GLY B CA 1
ATOM 2150 C C . GLY B 1 106 ? -3.75 -6.051 16.516 1 98.62 106 GLY B C 1
ATOM 2151 O O . GLY B 1 106 ? -4.258 -7.172 16.531 1 98.62 106 GLY B O 1
ATOM 2152 N N . HIS B 1 107 ? -3.137 -5.551 15.461 1 98.5 107 HIS B N 1
ATOM 2153 C CA . HIS B 1 107 ? -2.842 -6.375 14.297 1 98.5 107 HIS B CA 1
ATOM 2154 C C . HIS B 1 107 ? -2.135 -7.668 14.695 1 98.5 107 HIS B C 1
ATOM 2156 O O . HIS B 1 107 ? -2.43 -8.734 14.156 1 98.5 107 HIS B O 1
ATOM 2162 N N . LEU B 1 108 ? -1.255 -7.555 15.648 1 98 108 LEU B N 1
ATOM 2163 C CA . LEU B 1 108 ? -0.413 -8.68 16.031 1 98 108 LEU B CA 1
ATOM 2164 C C . LEU B 1 108 ? -1.212 -9.711 16.828 1 98 108 LEU B C 1
ATOM 2166 O O . LEU B 1 108 ? -0.787 -10.859 16.969 1 98 108 LEU B O 1
ATOM 2170 N N . LEU B 1 109 ? -2.346 -9.344 17.359 1 98 109 LEU B N 1
ATOM 2171 C CA . LEU B 1 109 ? -3.184 -10.266 18.125 1 98 109 LEU B CA 1
ATOM 2172 C C . LEU B 1 109 ? -3.783 -11.336 17.219 1 98 109 LEU B C 1
ATOM 2174 O O . LEU B 1 109 ? -4.277 -12.352 17.688 1 98 109 LEU B O 1
ATOM 2178 N N . PHE B 1 110 ? -3.725 -11.188 15.93 1 98.25 110 PHE B N 1
ATOM 2179 C CA . PHE B 1 110 ? -4.301 -12.141 14.984 1 98.25 110 PHE B CA 1
ATOM 2180 C C . PHE B 1 110 ? -3.273 -13.188 14.578 1 98.25 110 PHE B C 1
ATOM 2182 O O . PHE B 1 110 ? -3.605 -14.148 13.883 1 98.25 110 PHE B O 1
ATOM 2189 N N . VAL B 1 111 ? -2.064 -13.078 14.992 1 97.25 111 VAL B N 1
ATOM 2190 C CA . VAL B 1 111 ? -0.969 -13.953 14.594 1 97.25 111 VAL B CA 1
ATOM 2191 C C . VAL B 1 111 ? -1.297 -15.398 14.977 1 97.25 111 VAL B C 1
ATOM 2193 O O . VAL B 1 111 ? -1.153 -16.312 14.156 1 97.25 111 VAL B O 1
ATOM 2196 N N . PRO B 1 112 ? -1.811 -15.688 16.203 1 97.69 112 PRO B N 1
ATOM 2197 C CA . PRO B 1 112 ? -2.102 -17.078 16.547 1 97.69 112 PRO B CA 1
ATOM 2198 C C . PRO B 1 112 ? -3.156 -17.703 15.633 1 97.69 112 PRO B C 1
ATOM 2200 O O . PRO B 1 112 ? -3.156 -18.922 15.422 1 97.69 112 PRO B O 1
ATOM 2203 N N . ALA B 1 113 ? -4.016 -16.922 15.086 1 97.5 113 ALA B N 1
ATOM 2204 C CA . ALA B 1 113 ? -5.082 -17.422 14.219 1 97.5 113 ALA B CA 1
ATOM 2205 C C . ALA B 1 113 ? -4.555 -17.734 12.82 1 97.5 113 ALA B C 1
ATOM 2207 O O . ALA B 1 113 ? -5.09 -18.609 12.125 1 97.5 113 ALA B O 1
ATOM 2208 N N . VAL B 1 114 ? -3.486 -17.047 12.383 1 96.06 114 VAL B N 1
ATOM 2209 C CA . VAL B 1 114 ? -3.066 -17.203 11 1 96.06 114 VAL B CA 1
ATOM 2210 C C . VAL B 1 114 ? -1.799 -18.047 10.93 1 96.06 114 VAL B C 1
ATOM 2212 O O . VAL B 1 114 ? -1.53 -18.703 9.914 1 96.06 114 VAL B O 1
ATOM 2215 N N . ALA B 1 115 ? -1.019 -18.156 11.961 1 95.88 115 ALA B N 1
ATOM 2216 C CA . ALA B 1 115 ? 0.274 -18.828 11.961 1 95.88 115 ALA B CA 1
ATOM 2217 C C . ALA B 1 115 ? 0.118 -20.312 11.586 1 95.88 115 ALA B C 1
ATOM 2219 O O . ALA B 1 115 ? 0.834 -20.812 10.711 1 95.88 115 ALA B O 1
ATOM 2220 N N . PRO B 1 116 ? -0.849 -21.047 12.164 1 96 116 PRO B N 1
ATOM 2221 C CA . PRO B 1 116 ? -0.97 -22.453 11.789 1 96 116 PRO B CA 1
ATOM 2222 C C . PRO B 1 116 ? -1.383 -22.641 10.336 1 96 116 PRO B C 1
ATOM 2224 O O . PRO B 1 116 ? -1.001 -23.625 9.703 1 96 116 PRO B O 1
ATOM 2227 N N . ARG B 1 117 ? -2.191 -21.75 9.805 1 95.94 117 ARG B N 1
ATOM 2228 C CA . ARG B 1 117 ? -2.602 -21.828 8.406 1 95.94 117 ARG B CA 1
ATOM 2229 C C . ARG B 1 117 ? -1.413 -21.609 7.477 1 95.94 117 ARG B C 1
ATOM 2231 O O . ARG B 1 117 ? -1.271 -22.312 6.473 1 95.94 117 ARG B O 1
ATOM 2238 N N . ILE B 1 118 ? -0.55 -20.641 7.738 1 95.69 118 ILE B N 1
ATOM 2239 C CA . ILE B 1 118 ? 0.66 -20.375 6.969 1 95.69 118 ILE B CA 1
ATOM 2240 C C . ILE B 1 118 ? 1.566 -21.594 6.984 1 95.69 118 ILE B C 1
ATOM 2242 O O . ILE B 1 118 ? 2.049 -22.031 5.934 1 95.69 118 ILE B O 1
ATOM 2246 N N . GLN B 1 119 ? 1.764 -22.141 8.156 1 96.12 119 GLN B N 1
ATOM 2247 C CA . GLN B 1 119 ? 2.617 -23.328 8.297 1 96.12 119 GLN B CA 1
ATOM 2248 C C . GLN B 1 119 ? 2.076 -24.5 7.492 1 96.12 119 GLN B C 1
ATOM 2250 O O . GLN B 1 119 ? 2.834 -25.188 6.805 1 96.12 119 GLN B O 1
ATOM 2255 N N . ALA B 1 120 ? 0.78 -24.719 7.547 1 96.38 120 ALA B N 1
ATOM 2256 C CA . ALA B 1 120 ? 0.156 -25.828 6.82 1 96.38 120 ALA B CA 1
ATOM 2257 C C . ALA B 1 120 ? 0.375 -25.688 5.316 1 96.38 120 ALA B C 1
ATOM 2259 O O . ALA B 1 120 ? 0.639 -26.672 4.629 1 96.38 120 ALA B O 1
ATOM 2260 N N . ILE B 1 121 ? 0.28 -24.484 4.77 1 96.38 121 ILE B N 1
ATOM 2261 C CA . ILE B 1 121 ? 0.447 -24.234 3.342 1 96.38 121 ILE B CA 1
ATOM 2262 C C . ILE B 1 121 ? 1.915 -24.406 2.957 1 96.38 121 ILE B C 1
ATOM 2264 O O . ILE B 1 121 ? 2.236 -25.156 2.027 1 96.38 121 ILE B O 1
ATOM 2268 N N . VAL B 1 122 ? 2.807 -23.781 3.725 1 95.38 122 VAL B N 1
ATOM 2269 C CA . VAL B 1 122 ? 4.223 -23.719 3.383 1 95.38 122 VAL B CA 1
ATOM 2270 C C . VAL B 1 122 ? 4.848 -25.109 3.494 1 95.38 122 VAL B C 1
ATOM 2272 O O . VAL B 1 122 ? 5.691 -25.469 2.676 1 95.38 122 VAL B O 1
ATOM 2275 N N . GLU B 1 123 ? 4.41 -25.859 4.473 1 94.38 123 GLU B N 1
ATOM 2276 C CA . GLU B 1 123 ? 4.969 -27.203 4.668 1 94.38 123 GLU B CA 1
ATOM 2277 C C . GLU B 1 123 ? 4.227 -28.234 3.828 1 94.38 123 GLU B C 1
ATOM 2279 O O . GLU B 1 123 ? 4.578 -29.406 3.838 1 94.38 123 GLU B O 1
ATOM 2284 N N . ASP B 1 124 ? 3.252 -27.719 3.107 1 91.94 124 ASP B N 1
ATOM 2285 C CA . ASP B 1 124 ? 2.453 -28.578 2.23 1 91.94 124 ASP B CA 1
ATOM 2286 C C . ASP B 1 124 ? 1.866 -29.766 2.998 1 91.94 124 ASP B C 1
ATOM 2288 O O . ASP B 1 124 ? 1.862 -30.891 2.502 1 91.94 124 ASP B O 1
ATOM 2292 N N . GLU B 1 125 ? 1.495 -29.484 4.16 1 87.12 125 GLU B N 1
ATOM 2293 C CA . GLU B 1 125 ? 0.924 -30.531 5 1 87.12 125 GLU B CA 1
ATOM 2294 C C . GLU B 1 125 ? -0.445 -30.969 4.488 1 87.12 125 GLU B C 1
ATOM 2296 O O . GLU B 1 125 ? -0.92 -32.062 4.816 1 87.12 125 GLU B O 1
ATOM 2301 N N . THR B 1 126 ? -1.165 -30.203 3.717 1 78.75 126 THR B N 1
ATOM 2302 C CA . THR B 1 126 ? -2.551 -30.453 3.338 1 78.75 126 THR B CA 1
ATOM 2303 C C . THR B 1 126 ? -2.629 -31.047 1.935 1 78.75 126 THR B C 1
ATOM 2305 O O . THR B 1 126 ? -3.705 -31.438 1.48 1 78.75 126 THR B O 1
ATOM 2308 N N . LYS B 1 127 ? -1.647 -31.266 1.495 1 77.25 127 LYS B N 1
ATOM 2309 C CA . LYS B 1 127 ? -1.618 -31.812 0.139 1 77.25 127 LYS B CA 1
ATOM 2310 C C . LYS B 1 127 ? -2.936 -31.547 -0.585 1 77.25 127 LYS B C 1
ATOM 2312 O O . LYS B 1 127 ? -4.004 -31.922 -0.099 1 77.25 127 LYS B O 1
ATOM 2317 N N . GLU B 1 128 ? -3.016 -31.078 -1.584 1 78 128 GLU B N 1
ATOM 2318 C CA . GLU B 1 128 ? -4.168 -30.828 -2.447 1 78 128 GLU B CA 1
ATOM 2319 C C . GLU B 1 128 ? -5.238 -30.016 -1.724 1 78 128 GLU B C 1
ATOM 2321 O O . GLU B 1 128 ? -6.398 -30 -2.146 1 78 128 GLU B O 1
ATOM 2326 N N . LYS B 1 129 ? -4.969 -29.469 -0.521 1 92.31 129 LYS B N 1
ATOM 2327 C CA . LYS B 1 129 ? -5.949 -28.656 0.186 1 92.31 129 LYS B CA 1
ATOM 2328 C C . LYS B 1 129 ? -5.336 -27.328 0.635 1 92.31 129 LYS B C 1
ATOM 2330 O O . LYS B 1 129 ? -5.781 -26.734 1.619 1 92.31 129 LYS B O 1
ATOM 2335 N N . SER B 1 130 ? -4.242 -26.953 -0.001 1 96.5 130 SER B N 1
ATOM 2336 C CA . SER B 1 130 ? -3.596 -25.688 0.321 1 96.5 130 SER B CA 1
ATOM 2337 C C . SER B 1 130 ? -4.543 -24.516 0.099 1 96.5 130 SER B C 1
ATOM 2339 O O . SER B 1 130 ? -4.527 -23.547 0.86 1 96.5 130 SER B O 1
ATOM 2341 N N . VAL B 1 131 ? -5.395 -24.578 -0.894 1 97.62 131 VAL B N 1
ATOM 2342 C CA . VAL B 1 131 ? -6.34 -23.5 -1.211 1 97.62 131 VAL B CA 1
ATOM 2343 C C . VAL B 1 131 ? -7.355 -23.359 -0.081 1 97.62 131 VAL B C 1
ATOM 2345 O O . VAL B 1 131 ? -7.773 -22.25 0.253 1 97.62 131 VAL B O 1
ATOM 2348 N N . GLY B 1 132 ? -7.785 -24.5 0.433 1 97.25 132 GLY B N 1
ATOM 2349 C CA . GLY B 1 132 ? -8.672 -24.438 1.583 1 97.25 132 GLY B CA 1
ATOM 2350 C C . GLY B 1 132 ? -8.078 -23.672 2.756 1 97.25 132 GLY B C 1
ATOM 2351 O O . GLY B 1 132 ? -8.758 -22.859 3.381 1 97.25 132 GLY B O 1
ATOM 2352 N N . GLU B 1 133 ? -6.855 -23.969 3.123 1 97.44 133 GLU B N 1
ATOM 2353 C CA . GLU B 1 133 ? -6.16 -23.25 4.191 1 97.44 133 GLU B CA 1
ATOM 2354 C C . GLU B 1 133 ? -6.004 -21.766 3.854 1 97.44 133 GLU B C 1
ATOM 2356 O O . GLU B 1 133 ? -6.102 -20.906 4.734 1 97.44 133 GLU B O 1
ATOM 2361 N N . LEU B 1 134 ? -5.719 -21.5 2.584 1 97.88 134 LEU B N 1
ATOM 2362 C CA . LEU B 1 134 ? -5.609 -20.109 2.158 1 97.88 134 LEU B CA 1
ATOM 2363 C C . LEU B 1 134 ? -6.934 -19.375 2.363 1 97.88 134 LEU B C 1
ATOM 2365 O O . LEU B 1 134 ? -6.945 -18.219 2.812 1 97.88 134 LEU B O 1
ATOM 2369 N N . ARG B 1 135 ? -8.078 -19.984 2.049 1 98 135 ARG B N 1
ATOM 2370 C CA . ARG B 1 135 ? -9.383 -19.359 2.26 1 98 135 ARG B CA 1
ATOM 2371 C C . ARG B 1 135 ? -9.602 -19.031 3.73 1 98 135 ARG B C 1
ATOM 2373 O O . ARG B 1 135 ? -10.148 -17.969 4.059 1 98 135 ARG B O 1
ATOM 2380 N N . ARG B 1 136 ? -9.164 -19.906 4.531 1 97.56 136 ARG B N 1
ATOM 2381 C CA . ARG B 1 136 ? -9.266 -19.656 5.965 1 97.56 136 ARG B CA 1
ATOM 2382 C C . ARG B 1 136 ? -8.375 -18.484 6.379 1 97.56 136 ARG B C 1
ATOM 2384 O O . ARG B 1 136 ? -8.781 -17.641 7.176 1 97.56 136 ARG B O 1
ATOM 2391 N N . TRP B 1 137 ? -7.125 -18.5 5.938 1 97.38 137 TRP B N 1
ATOM 2392 C CA . TRP B 1 137 ? -6.211 -17.391 6.172 1 97.38 137 TRP B CA 1
ATOM 2393 C C . TRP B 1 137 ? -6.82 -16.078 5.699 1 97.38 137 TRP B C 1
ATOM 2395 O O . TRP B 1 137 ? -6.766 -15.07 6.41 1 97.38 137 TRP B O 1
ATOM 2405 N N . LEU B 1 138 ? -7.465 -16.031 4.539 1 98.25 138 LEU B N 1
ATOM 2406 C CA . LEU B 1 138 ? -8.047 -14.828 3.943 1 98.25 138 LEU B CA 1
ATOM 2407 C C . LEU B 1 138 ? -9.211 -14.312 4.789 1 98.25 138 LEU B C 1
ATOM 2409 O O . LEU B 1 138 ? -9.414 -13.102 4.891 1 98.25 138 LEU B O 1
ATOM 2413 N N . ARG B 1 139 ? -9.945 -15.203 5.328 1 98.19 139 ARG B N 1
ATOM 2414 C CA . ARG B 1 139 ? -11.023 -14.789 6.215 1 98.19 139 ARG B CA 1
ATOM 2415 C C . ARG B 1 139 ? -10.484 -14.031 7.418 1 98.19 139 ARG B C 1
ATOM 2417 O O . ARG B 1 139 ? -10.953 -12.938 7.734 1 98.19 139 ARG B O 1
ATOM 2424 N N . VAL B 1 140 ? -9.5 -14.562 8.062 1 98.06 140 VAL B N 1
ATOM 2425 C CA . VAL B 1 140 ? -8.883 -13.906 9.211 1 98.06 140 VAL B CA 1
ATOM 2426 C C . VAL B 1 140 ? -8.234 -12.594 8.773 1 98.06 140 VAL B C 1
ATOM 2428 O O . VAL B 1 140 ? -8.375 -11.57 9.445 1 98.06 140 VAL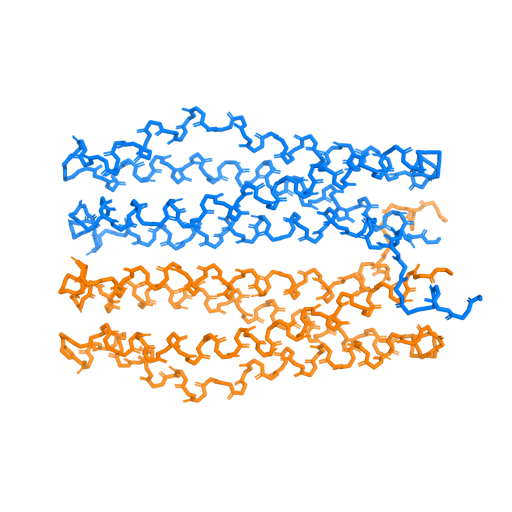 B O 1
ATOM 2431 N N . ASN B 1 141 ? -7.547 -12.641 7.711 1 97.44 141 ASN B N 1
ATOM 2432 C CA . ASN B 1 141 ? -6.902 -11.461 7.156 1 97.44 141 ASN B CA 1
ATOM 2433 C C . ASN B 1 141 ? -7.91 -10.352 6.859 1 97.44 141 ASN B C 1
ATOM 2435 O O . ASN B 1 141 ? -7.652 -9.18 7.129 1 97.44 141 ASN B O 1
ATOM 2439 N N . GLY B 1 142 ? -9.016 -10.734 6.273 1 98 142 GLY B N 1
ATOM 2440 C CA . GLY B 1 142 ? -10.062 -9.773 5.984 1 98 142 GLY B CA 1
ATOM 2441 C C . GLY B 1 142 ? -10.625 -9.109 7.227 1 98 142 GLY B C 1
ATOM 2442 O O . GLY B 1 142 ? -10.836 -7.891 7.25 1 98 142 GLY B O 1
ATOM 2443 N N . ILE B 1 143 ? -10.906 -9.875 8.25 1 98.31 143 ILE B N 1
ATOM 2444 C CA . ILE B 1 143 ? -11.398 -9.352 9.523 1 98.31 143 ILE B CA 1
ATOM 2445 C C . ILE B 1 143 ? -10.359 -8.414 10.133 1 98.31 143 ILE B C 1
ATOM 2447 O O . ILE B 1 143 ? -10.695 -7.293 10.531 1 98.31 143 ILE B O 1
ATOM 2451 N N . ARG B 1 144 ? -9.125 -8.797 10.18 1 98.5 144 ARG B N 1
ATOM 2452 C CA . ARG B 1 144 ? -8.047 -7.973 10.711 1 98.5 144 ARG B CA 1
ATOM 2453 C C . ARG B 1 144 ? -7.918 -6.668 9.93 1 98.5 144 ARG B C 1
ATOM 2455 O O . ARG B 1 144 ? -7.797 -5.594 10.516 1 98.5 144 ARG B O 1
ATOM 2462 N N . GLY B 1 145 ? -7.945 -6.781 8.602 1 98.12 145 GLY B N 1
ATOM 2463 C CA . GLY B 1 145 ? -7.852 -5.605 7.754 1 98.12 145 GLY B CA 1
ATOM 2464 C C . GLY B 1 145 ? -8.977 -4.609 7.98 1 98.12 145 GLY B C 1
ATOM 2465 O O . GLY B 1 145 ? -8.734 -3.402 8.039 1 98.12 145 GLY B O 1
ATOM 2466 N N . LEU B 1 146 ? -10.203 -5.094 8.195 1 97.81 146 LEU B N 1
ATOM 2467 C CA . LEU B 1 146 ? -11.391 -4.254 8.312 1 97.81 146 LEU B CA 1
ATOM 2468 C C . LEU B 1 146 ? -11.523 -3.699 9.727 1 97.81 146 LEU B C 1
ATOM 2470 O O . LEU B 1 146 ? -12.266 -2.742 9.953 1 97.81 146 LEU B O 1
ATOM 2474 N N . THR B 1 147 ? -10.836 -4.293 10.656 1 98.25 147 THR B N 1
ATOM 2475 C CA . THR B 1 147 ? -10.945 -3.848 12.039 1 98.25 147 THR B CA 1
ATOM 2476 C C . THR B 1 147 ? -9.68 -3.102 12.469 1 98.25 147 THR B C 1
ATOM 2478 O O . THR B 1 147 ? -9.562 -1.896 12.234 1 98.25 147 THR B O 1
ATOM 2481 N N . THR B 1 148 ? -8.578 -3.836 12.641 1 98.62 148 THR B N 1
ATOM 2482 C CA . THR B 1 148 ? -7.402 -3.215 13.242 1 98.62 148 THR B CA 1
ATOM 2483 C C . THR B 1 148 ? -6.695 -2.316 12.227 1 98.62 148 THR B C 1
ATOM 2485 O O . THR B 1 148 ? -6.328 -1.182 12.547 1 98.62 148 THR B O 1
ATOM 2488 N N . ASP B 1 149 ? -6.512 -2.771 10.984 1 98.75 149 ASP B N 1
ATOM 2489 C CA . ASP B 1 149 ? -5.758 -1.979 10.016 1 98.75 149 ASP B CA 1
ATOM 2490 C C . ASP B 1 149 ? -6.543 -0.739 9.594 1 98.75 149 ASP B C 1
ATOM 2492 O O . ASP B 1 149 ? -6.008 0.371 9.594 1 98.75 149 ASP B O 1
ATOM 2496 N N . LEU B 1 150 ? -7.781 -0.933 9.234 1 98.88 150 LEU B N 1
ATOM 2497 C CA . LEU B 1 150 ? -8.609 0.209 8.859 1 98.88 150 LEU B CA 1
ATOM 2498 C C . LEU B 1 150 ? -8.805 1.15 10.047 1 98.88 150 LEU B C 1
ATOM 2500 O O . LEU B 1 150 ? -8.727 2.371 9.891 1 98.88 150 LEU B O 1
ATOM 2504 N N . GLY B 1 151 ? -9.102 0.562 11.18 1 98.88 151 GLY B N 1
ATOM 2505 C CA . GLY B 1 151 ? -9.25 1.371 12.375 1 98.88 151 GLY B CA 1
ATOM 2506 C C . GLY B 1 151 ? -8.016 2.207 12.68 1 98.88 151 GLY B C 1
ATOM 2507 O O . GLY B 1 151 ? -8.133 3.391 13.008 1 98.88 151 GLY B O 1
ATOM 2508 N N . ALA B 1 152 ? -6.844 1.591 12.625 1 98.94 152 ALA B N 1
ATOM 2509 C CA . ALA B 1 152 ? -5.602 2.314 12.867 1 98.94 152 ALA B CA 1
ATOM 2510 C C . ALA B 1 152 ? -5.434 3.467 11.883 1 98.94 152 ALA B C 1
ATOM 2512 O O . ALA B 1 152 ? -5.059 4.574 12.273 1 98.94 152 ALA B O 1
ATOM 2513 N N . TRP B 1 153 ? -5.695 3.219 10.664 1 98.94 153 TRP B N 1
ATOM 2514 C CA . TRP B 1 153 ? -5.551 4.234 9.625 1 98.94 153 TRP B CA 1
ATOM 2515 C C . TRP B 1 153 ? -6.484 5.414 9.883 1 98.94 153 TRP B C 1
ATOM 2517 O O . TRP B 1 153 ? -6.059 6.57 9.844 1 98.94 153 TRP B O 1
ATOM 2527 N N . VAL B 1 154 ? -7.762 5.121 10.188 1 98.81 154 VAL B N 1
ATOM 2528 C CA . VAL B 1 154 ? -8.727 6.176 10.461 1 98.81 154 VAL B CA 1
ATOM 2529 C C . VAL B 1 154 ? -8.266 7 11.664 1 98.81 154 VAL B C 1
ATOM 2531 O O . VAL B 1 154 ? -8.25 8.234 11.609 1 98.81 154 VAL B O 1
ATOM 2534 N N . CYS B 1 155 ? -7.871 6.363 12.703 1 98.81 155 CYS B N 1
ATOM 2535 C CA . CYS B 1 155 ? -7.43 7.051 13.914 1 98.81 155 CYS B CA 1
ATOM 2536 C C . CYS B 1 155 ? -6.215 7.926 13.625 1 98.81 155 CYS B C 1
ATOM 2538 O O . CYS B 1 155 ? -6.16 9.078 14.07 1 98.81 155 CYS B O 1
ATOM 2540 N N . CYS B 1 156 ? -5.258 7.414 12.883 1 98.81 156 CYS B N 1
ATOM 2541 C CA . CYS B 1 156 ? -4.043 8.164 12.594 1 98.81 156 CYS B CA 1
ATOM 2542 C C . CYS B 1 156 ? -4.344 9.375 11.727 1 98.81 156 CYS B C 1
ATOM 2544 O O . CYS B 1 156 ? -3.799 10.461 11.945 1 98.81 156 CYS B O 1
ATOM 2546 N N . VAL B 1 157 ? -5.184 9.195 10.734 1 98.62 157 VAL B N 1
ATOM 2547 C CA . VAL B 1 157 ? -5.527 10.305 9.852 1 98.62 157 VAL B CA 1
ATOM 2548 C C . VAL B 1 157 ? -6.27 11.383 10.648 1 98.62 157 VAL B C 1
ATOM 2550 O O . VAL B 1 157 ? -5.961 12.57 10.539 1 98.62 157 VAL B O 1
ATOM 2553 N N . VAL B 1 158 ? -7.191 10.961 11.461 1 98.19 158 VAL B N 1
ATOM 2554 C CA . VAL B 1 158 ? -7.93 11.914 12.281 1 98.19 158 VAL B CA 1
ATOM 2555 C C . VAL B 1 158 ? -6.973 12.633 13.234 1 98.19 158 VAL B C 1
ATOM 2557 O O . VAL B 1 158 ? -7.059 13.844 13.414 1 98.19 158 VAL B O 1
ATOM 2560 N N . ALA B 1 159 ? -6.102 11.883 13.82 1 97.94 159 ALA B N 1
ATOM 2561 C CA . ALA B 1 159 ? -5.129 12.477 14.727 1 97.94 159 ALA B CA 1
ATOM 2562 C C . ALA B 1 159 ? -4.336 13.586 14.031 1 97.94 159 ALA B C 1
ATOM 2564 O O . ALA B 1 159 ? -4.176 14.68 14.57 1 97.94 159 ALA B O 1
ATOM 2565 N N . VAL B 1 160 ? -3.891 13.312 12.859 1 97.81 160 VAL B N 1
ATOM 2566 C CA . VAL B 1 160 ? -3.072 14.266 12.117 1 97.81 160 VAL B CA 1
ATOM 2567 C C . VAL B 1 160 ? -3.916 15.477 11.727 1 97.81 160 VAL B C 1
ATOM 2569 O O . VAL B 1 160 ? -3.48 16.625 11.883 1 97.81 160 VAL B O 1
ATOM 2572 N N . VAL B 1 161 ? -5.117 15.25 11.258 1 97.56 161 VAL B N 1
ATOM 2573 C CA . VAL B 1 161 ? -5.992 16.344 10.852 1 97.56 161 VAL B CA 1
ATOM 2574 C C . VAL B 1 161 ? -6.277 17.25 12.047 1 97.56 161 VAL B C 1
ATOM 2576 O O . VAL B 1 161 ? -6.184 18.484 11.938 1 97.56 161 VAL B O 1
ATOM 2579 N N . ARG B 1 162 ? -6.555 16.672 13.18 1 96.5 162 ARG B N 1
ATOM 2580 C CA . ARG B 1 162 ? -6.84 17.453 14.383 1 96.5 162 ARG B CA 1
ATOM 2581 C C . ARG B 1 162 ? -5.602 18.219 14.852 1 96.5 162 ARG B C 1
ATOM 2583 O O . ARG B 1 162 ? -5.699 19.344 15.32 1 96.5 162 ARG B O 1
ATOM 2590 N N . THR B 1 163 ? -4.516 17.609 14.688 1 95.62 163 THR B N 1
ATOM 2591 C CA . THR B 1 163 ? -3.268 18.234 15.117 1 95.62 163 THR B CA 1
ATOM 2592 C C . THR B 1 163 ? -2.977 19.484 14.289 1 95.62 163 THR B C 1
ATOM 2594 O O . THR B 1 163 ? -2.535 20.5 14.828 1 95.62 163 THR B O 1
ATOM 2597 N N . PHE B 1 164 ? -3.271 19.484 13.031 1 94.12 164 PHE B N 1
ATOM 2598 C CA . PHE B 1 164 ? -2.867 20.562 12.148 1 94.12 164 PHE B CA 1
ATOM 2599 C C . PHE B 1 164 ? -4.035 21.516 11.875 1 94.12 164 PHE B C 1
ATOM 2601 O O . PHE B 1 164 ? -3.871 22.531 11.211 1 94.12 164 PHE B O 1
ATOM 2608 N N . SER B 1 165 ? -5.238 21.156 12.391 1 89.5 165 SER B N 1
ATOM 2609 C CA . SER B 1 165 ? -6.387 22.031 12.203 1 89.5 165 SER B CA 1
ATOM 2610 C C . SER B 1 165 ? -6.242 23.328 13.016 1 89.5 165 SER B C 1
ATOM 2612 O O . SER B 1 165 ? -5.73 23.297 14.133 1 89.5 165 SER B O 1
ATOM 2614 N N . VAL B 1 166 ? -6.457 24.516 12.398 1 71.12 166 VAL B N 1
ATOM 2615 C CA . VAL B 1 166 ? -6.441 25.828 13.039 1 71.12 166 VAL B CA 1
ATOM 2616 C C . VAL B 1 166 ? -7.852 26.203 13.492 1 71.12 166 VAL B C 1
ATOM 2618 O O . VAL B 1 166 ? -8.828 25.922 12.789 1 71.12 166 VAL B O 1
#

pLDDT: mean 94.27, std 10.41, range [32.0, 98.94]

Organism: Neurospora crassa (strain ATCC 24698 / 74-OR23-1A / CBS 708.71 / DSM 1257 / FGSC 987) (NCBI:txid367110)

Radius of gyration: 21.39 Å; Cα contacts (8 Å, |Δi|>4): 439; chains: 2; bounding box: 37×64×53 Å

Solvent-accessible surface area (backbone atoms only — not comparable to full-atom values): 16213 Å² total; per-residue (Å²): 132,71,75,68,67,79,60,50,69,64,48,46,45,57,43,39,22,31,48,27,24,35,29,44,34,38,45,49,52,50,51,51,57,56,56,49,55,49,56,35,79,93,37,33,75,62,29,22,72,47,39,23,65,51,49,42,53,47,49,67,64,45,48,61,58,54,52,47,26,40,49,48,17,31,51,34,24,51,49,47,54,68,72,43,42,70,60,29,51,74,44,65,14,40,65,27,27,51,49,15,22,52,24,38,55,47,53,62,71,47,44,79,75,36,49,63,38,52,50,36,27,46,68,47,68,48,59,80,38,32,43,60,39,47,53,52,39,48,52,53,48,49,53,43,40,67,42,24,34,43,48,14,27,53,26,18,44,50,17,38,40,28,60,69,48,130,132,72,76,67,68,80,61,49,70,66,49,45,44,58,43,40,22,32,48,26,24,36,29,44,35,37,46,49,52,53,52,52,56,58,57,50,56,47,57,36,78,95,38,31,74,62,28,20,72,48,39,23,64,53,47,43,54,48,49,67,65,45,47,60,57,54,52,47,28,39,47,49,18,30,50,33,23,51,50,47,55,70,72,43,42,69,60,28,50,74,46,66,12,40,64,26,27,51,50,14,22,51,22,39,56,47,52,62,71,48,44,79,75,37,50,62,38,52,50,36,27,48,67,48,71,46,62,81,37,33,43,59,38,47,54,52,40,47,52,54,49,50,52,43,41,69,42,25,35,44,47,15,27,52,26,17,43,49,17,39,41,30,62,68,48,130

Secondary structure (DSSP, 8-state):
--GGGT--HHHHHHHHHHHHHHHHHHHHHHHHHHHHHTT-GGGHHHHHHHHHHHHHHHHHHHHHHHHHHHHHHHHHHHHHHHHSHHHHHHHT-HHHHHHHHHHHHHGGGGHHHHHHHHHHHHTT-SSS-HHHHHHHHHHHHHHHIIIIIHHHHHHHHHHHHHHH--/--TTTT--HHHHHHHHHHHHHHHHHHHHHHHHHHHHHTT-GGGHHHHHHHHHHHHHHHHHHHHHHHHHHHHHHHHHHHHHHHHSHHHHHHHT-HHHHHHHHHHHHHGGGGHHHHHHHHHHHHTT-SSS-HHHHHHHHHHHHHHHIIIIIHHHHHHHHHHHHHHH--

Foldseek 3Di:
DPPCPPDPVVLCLLCFLLVLLVVLLVLLVVVLVVLVVCLPPVNLQVSLVVQQVVLVVVCVVCVVSNVVSLCRNLVSLVVVCVPCVPLLVVLVLNVLSVQLNVLSVVLCVLCVVLVVLSVCSNVVVPRSCNSVSSVSNSVSSVVSSVGSSVSSNVSSVVSSCSSPPD/DCPCPPDPVVLCLLQFLLVLLVVLLVLLVVVLVVLVVCLPPVNLQVSLVVQQVVLVVVCVVCVVSNVVSLCRNLVSLVVVCPPCVPLLVVLVLNVLSVQLNVLSVVLCVLCVVLVVLSVCSNVVVPRSCNSVSSVSNSVSSVVSSVGSSVSSNVSSVVSSCSSPPD

Nearest PDB structures (foldseek):
  2b0h-assembly1_A  TM=5.259E-01  e=2.566E+00  Mus musculus
  1qkr-assembly1_A  TM=3.539E-01  e=2.121E+00  Gallus gallus
  2b0h-assembly1_A  TM=5.159E-01  e=2.599E+00  Mus musculus
  1qkr-assembly1_A  TM=3.516E-01  e=2.857E+00  Gallus gallus